Protein 9HVJ (pdb70)

Secondary structure (DSSP, 8-state):
-------SPPTT--HHHHHHHHHHHHHHHHHHHHHHHHHHHHHHHHHHHHHHHH---GGGGTT-HHHHHHHHHHHHHHHHHHHHTSTT--EEEEEE-TTTS-TT-SEEEE-SSTTSPPEEEPPP-GGGS-TT-HHHHHHHHHHHHHTS-EEEEEEEETTTTEEEEEEEEEEEETTEEEEEEEEEEETHHHHHHHHT--BTTTBEEEEE-TTSBEEE-SSS-TT-BGGGT-GGGHHHHHHHT-GGGTTS-EEEEETTEEEEEEEEE-TTSPEEEEEEEHHHH--

Solvent-accessible surface area: 14292 Å² total; per-residue (Å²): 234,164,174,146,106,109,58,187,110,98,250,73,112,55,68,112,91,18,53,119,92,0,73,130,70,0,51,54,26,0,88,103,4,19,67,49,2,70,46,0,11,106,15,0,72,120,1,57,64,66,0,51,82,84,13,142,97,14,61,26,3,90,125,39,126,108,59,8,41,63,11,9,129,90,0,56,84,43,0,49,115,16,0,45,83,2,119,8,4,15,0,0,7,0,4,4,20,42,141,35,17,92,45,50,17,14,11,22,0,28,19,123,75,70,142,32,118,9,119,64,57,108,14,19,35,11,87,125,57,86,71,90,38,44,72,45,0,1,13,9,36,62,0,31,136,69,41,126,97,10,44,9,76,23,12,83,3,52,49,52,58,33,73,0,0,0,12,0,13,7,3,63,43,145,67,95,32,3,1,0,1,0,1,2,0,40,5,50,71,5,17,88,39,8,90,89,19,70,9,57,102,59,4,39,3,10,0,0,22,97,80,0,87,1,6,40,13,123,92,32,138,83,35,37,45,2,34,122,46,40,104,26,8,83,49,3,22,87,9,3,48,68,124,162,32,27,46,59,42,21,84,18,69,18,136,76,120,61,13,2,0,7,1,50,42,7,81,20,37,5,20,0,0,1,0,0,10,67,92,37,2,92,184

Radius of gyration: 21.9 Å; Cα contacts (8 Å, |Δi|>4): 511; chains: 1; bounding box: 34×70×48 Å

Sequence (283 aa):
HHHHSSSSGLLVPRGSSYEDSQQEMQLKCVSSQSDELDTMMQNVSSQSVEMVYSSSIAVAKLEHAASFRTSKDYVDTYTKQMLPILMMQSAQQNTKGALTAYIRYNPEFTEPTSGLFLTRDNSDSEFESVTPTDFSMYDPSDVEHVGWYYIPVQNNGKETWMMEPYLNSNIGVYMISYVIPIEVDGESIGIIGMDIDFSEFTDTIDSSLLSIFDSGYGFLVVNESSGKVMYHKDLEIGSNLADADSGLQSSVVDALGNEQTEETAVSYTYQGKDKVMMYYKTLENGMKFVLTAPKTELQE

Foldseek 3Di:
DPDDDDDDDDFPDALVVLLVVQLVLQVVLLVVLQVLVVLFVVLLVVLLVVLLVLCPDLVVLQPPPPVLQVSQVVSVVVQQVSQLPRAQWAKKWKAWDVVRHFQQGTWIWGDDHNVDGIDTDGRQGPVVDDLVPCLDCVLWNVQVVVVAWAWAQWDHNPVVGATWIKTKGFDADPRHTTIIIITIGGCVVNVVSQVPDDDQNRKGKAKAALQQQGSGDPPDDHRDGPCVQDVQCVQVSVLSNDVVQASHWGWTDDPHFIKIWHWDQHPNRIIMIIMDGSVRSHD

Organism: NCBI:txid536231

Structure (mmCIF, N/CA/C/O backbone):
data_9HVJ
#
_entry.id   9HVJ
#
_cell.length_a   35.000
_cell.length_b   93.080
_cell.length_c   44.380
_cell.angle_alpha   90.000
_cell.angle_beta   92.190
_cell.angle_gamma   90.000
#
_symmetry.space_group_name_H-M   'P 1 21 1'
#
loop_
_entity.id
_entity.type
_entity.pdbx_description
1 polymer 'Cache domain protein'
2 non-polymer URACIL
3 non-polymer 'ACETATE ION'
4 non-polymer 1,2-ETHANEDIOL
5 water water
#
loop_
_atom_site.group_PDB
_atom_site.id
_atom_site.type_symbol
_atom_site.label_atom_id
_atom_site.label_alt_id
_atom_site.label_comp_id
_atom_site.label_asym_id
_atom_site.label_entity_id
_atom_site.label_seq_id
_atom_site.pdbx_PDB_ins_code
_atom_site.Cartn_x
_atom_site.Cartn_y
_atom_site.Cartn_z
_atom_site.occupancy
_atom_site.B_iso_or_equiv
_atom_site.auth_seq_id
_atom_site.auth_comp_id
_atom_site.auth_asym_id
_atom_site.auth_atom_id
_atom_site.pdbx_PDB_model_num
ATOM 1 N N . HIS A 1 7 ? 9.11168 -39.88308 -5.28302 1.000 32.06452 18 HIS A N 1
ATOM 2 C CA . HIS A 1 7 ? 9.93683 -38.79589 -4.76072 1.000 31.86977 18 HIS A CA 1
ATOM 3 C C . HIS A 1 7 ? 9.48124 -37.42991 -5.28357 1.000 29.50464 18 HIS A C 1
ATOM 4 O O . HIS A 1 7 ? 10.29823 -36.63134 -5.75907 1.000 31.71529 18 HIS A O 1
ATOM 11 N N . HIS A 1 8 ? 8.17685 -37.17138 -5.20536 1.000 24.18039 19 HIS A N 1
ATOM 12 C CA . HIS A 1 8 ? 7.59928 -35.86969 -5.53365 1.000 21.23535 19 HIS A CA 1
ATOM 13 C C . HIS A 1 8 ? 7.12705 -35.28215 -4.20978 1.000 15.69769 19 HIS A C 1
ATOM 14 O O . HIS A 1 8 ? 5.96501 -35.40871 -3.82170 1.000 23.39429 19 HIS A O 1
ATOM 21 N N . HIS A 1 9 ? 8.05105 -34.65096 -3.50672 1.000 13.46292 20 HIS A N 1
ATOM 22 C CA . HIS A 1 9 ? 7.74998 -34.14164 -2.18414 1.000 12.89453 20 HIS A CA 1
ATOM 23 C C . HIS A 1 9 ? 6.86502 -32.90953 -2.29592 1.000 13.48572 20 HIS A C 1
ATOM 24 O O . HIS A 1 9 ? 6.99890 -32.10401 -3.22591 1.000 14.40436 20 HIS A O 1
ATOM 31 N N . HIS A 1 10 ? 5.93393 -32.78012 -1.36238 1.000 12.25121 21 HIS A N 1
ATOM 32 C CA . HIS A 1 10 ? 5.07024 -31.61428 -1.28051 1.000 13.34404 21 HIS A CA 1
ATOM 33 C C . HIS A 1 10 ? 5.21615 -30.97000 0.08967 1.000 13.60996 21 HIS A C 1
ATOM 34 O O . HIS A 1 10 ? 5.46087 -31.65410 1.09199 1.000 17.40143 21 HIS A O 1
ATOM 41 N N . SER A 1 11 ? 5.05173 -29.64884 0.12433 1.000 13.84522 22 SER A N 1
ATOM 42 C CA . SER A 1 11 ? 5.11866 -28.92079 1.38509 1.000 13.30778 22 SER A CA 1
ATOM 43 C C . SER A 1 11 ? 3.93510 -29.28093 2.28086 1.000 17.26790 22 SER A C 1
ATOM 44 O O . SER A 1 11 ? 2.90555 -29.78678 1.82403 1.000 13.72682 22 SER A O 1
ATOM 47 N N . SER A 1 12 ? 4.09219 -29.00021 3.57307 1.000 16.54785 23 SER A N 1
ATOM 48 C CA A SER A 1 12 ? 3.06704 -29.36170 4.54234 0.306 16.36127 23 SER A CA 1
ATOM 49 C CA B SER A 1 12 ? 3.07104 -29.35334 4.55123 0.428 16.34540 23 SER A CA 1
ATOM 50 C CA C SER A 1 12 ? 3.06985 -29.35666 4.54729 0.266 16.36796 23 SER A CA 1
ATOM 51 C C . SER A 1 12 ? 1.81887 -28.50546 4.36084 1.000 15.31975 23 SER A C 1
ATOM 52 O O . SER A 1 12 ? 1.89369 -27.30660 4.06837 1.000 18.35488 23 SER A O 1
ATOM 59 N N . GLY A 1 13 ? 0.65758 -29.13472 4.53147 1.000 15.06633 24 GLY A N 1
ATOM 60 C CA . GLY A 1 13 ? -0.60082 -28.42298 4.45011 1.000 15.55215 24 GLY A CA 1
ATOM 61 C C . GLY A 1 13 ? -1.19943 -28.27921 5.83588 1.000 18.38117 24 GLY A C 1
ATOM 62 O O . GLY A 1 13 ? -0.46519 -28.25843 6.82663 1.000 21.84707 24 GLY A O 1
ATOM 63 N N . LEU A 1 14 ? -2.52879 -28.20862 5.91506 1.000 16.79170 25 LEU A N 1
ATOM 64 C CA A LEU A 1 14 ? -3.19674 -28.06606 7.20243 0.558 17.13974 25 LEU A CA 1
ATOM 65 C CA B LEU A 1 14 ? -3.21134 -28.07600 7.19710 0.442 17.15487 25 LEU A CA 1
ATOM 66 C C . LEU A 1 14 ? -2.78792 -29.19617 8.13815 1.000 15.54752 25 LEU A C 1
ATOM 67 O O . LEU A 1 14 ? -2.83381 -30.37767 7.78001 1.000 16.79493 25 LEU A O 1
ATOM 76 N N . VAL A 1 15 ? -2.37353 -28.82292 9.34239 1.000 22.57224 26 VAL A N 1
ATOM 77 C CA . VAL A 1 15 ? -1.75056 -29.74949 10.28104 1.000 21.18430 26 VAL A CA 1
ATOM 78 C C . VAL A 1 15 ? -2.83743 -30.32223 11.18616 1.000 22.88006 26 VAL A C 1
ATOM 79 O O . VAL A 1 15 ? -3.54677 -29.54522 11.84646 1.000 23.55547 26 VAL A O 1
ATOM 83 N N . PRO A 1 16 ? -3.00681 -31.64134 11.23916 1.000 23.08431 27 PRO A N 1
ATOM 84 C CA . PRO A 1 16 ? -3.99007 -32.22295 12.16490 1.000 26.87070 27 PRO A CA 1
ATOM 85 C C . PRO A 1 16 ? -3.62215 -31.92686 13.61242 1.000 32.90085 27 PRO A C 1
ATOM 86 O O . PRO A 1 16 ? -2.44456 -31.89906 13.97782 1.000 34.64227 27 PRO A O 1
ATOM 90 N N . ARG A 1 17 ? -4.64449 -31.70762 14.44081 1.000 33.31199 28 ARG A N 1
ATOM 91 C CA . ARG A 1 17 ? -4.41034 -31.50266 15.86730 1.000 41.18595 28 ARG A CA 1
ATOM 92 C C . ARG A 1 17 ? -3.77885 -32.74748 16.47837 1.000 41.71108 28 ARG A C 1
ATOM 93 O O . ARG A 1 17 ? -4.25181 -33.86818 16.26387 1.000 35.27376 28 ARG A O 1
ATOM 101 N N . GLY A 1 18 ? -2.69974 -32.54640 17.23304 1.000 40.13398 29 GLY A N 1
ATOM 102 C CA . GLY A 1 18 ? -2.01313 -33.64514 17.87876 1.000 44.46234 29 GLY A CA 1
ATOM 103 C C . GLY A 1 18 ? -0.85465 -34.22942 17.10525 1.000 47.11322 29 GLY A C 1
ATOM 104 O O . GLY A 1 18 ? -0.52609 -35.40510 17.29945 1.000 47.13323 29 GLY A O 1
ATOM 105 N N . SER A 1 19 ? -0.21945 -33.45049 16.23538 1.000 52.61915 30 SER A N 1
ATOM 106 C CA . SER A 1 19 ? 0.89561 -33.94911 15.43444 1.000 49.02652 30 SER A CA 1
ATOM 107 C C . SER A 1 19 ? 2.20789 -33.86493 16.20841 1.000 51.47108 30 SER A C 1
ATOM 108 O O . SER A 1 19 ? 3.12730 -34.65266 15.98392 1.000 54.52495 30 SER A O 1
ATOM 111 N N . SER A 1 24 ? 12.28005 -36.90307 19.08864 1.000 23.66473 35 SER A N 1
ATOM 112 C CA . SER A 1 24 ? 13.15476 -36.61937 20.21948 1.000 20.10639 35 SER A CA 1
ATOM 113 C C . SER A 1 24 ? 13.19710 -35.13556 20.57380 1.000 20.85164 35 SER A C 1
ATOM 114 O O . SER A 1 24 ? 12.81723 -34.28404 19.76469 1.000 16.56721 35 SER A O 1
ATOM 117 N N . TYR A 1 25 ? 13.68273 -34.84292 21.78621 1.000 15.23043 36 TYR A N 1
ATOM 118 C CA . TYR A 1 25 ? 13.83574 -33.45547 22.21549 1.000 12.49922 36 TYR A CA 1
ATOM 119 C C . TYR A 1 25 ? 14.80612 -32.71701 21.30209 1.000 11.05638 36 TYR A C 1
ATOM 120 O O . TYR A 1 25 ? 14.54659 -31.57121 20.91060 1.000 11.13393 36 TYR A O 1
ATOM 129 N N . GLU A 1 26 ? 15.91950 -33.36836 20.93671 1.000 14.98388 37 GLU A N 1
ATOM 130 C CA . GLU A 1 26 ? 16.88923 -32.76188 20.02525 1.000 16.08887 37 GLU A CA 1
ATOM 131 C C . GLU A 1 26 ? 16.27202 -32.46859 18.65987 1.000 14.42449 37 GLU A C 1
ATOM 132 O O . GLU A 1 26 ? 16.50757 -31.39337 18.09184 1.000 12.86718 37 GLU A O 1
ATOM 138 N N . ASP A 1 27 ? 15.49019 -33.40779 18.10837 1.000 14.06760 38 ASP A N 1
ATOM 139 C CA . ASP A 1 27 ? 14.80175 -33.13726 16.84248 1.000 12.71809 38 ASP A CA 1
ATOM 140 C C . ASP A 1 27 ? 13.85930 -31.94318 16.95682 1.000 9.52528 38 ASP A C 1
ATOM 141 O O . ASP A 1 27 ? 13.75786 -31.13025 16.03187 1.000 10.89201 38 ASP A O 1
ATOM 146 N N . SER A 1 28 ? 13.17110 -31.80857 18.08990 1.000 10.03905 39 SER A N 1
ATOM 147 C CA . SER A 1 28 ? 12.27094 -30.66838 18.26123 1.000 9.96072 39 SER A CA 1
ATOM 148 C C . SER A 1 28 ? 13.03166 -29.34757 18.36349 1.000 8.56754 39 SER A C 1
ATOM 149 O O . SER A 1 28 ? 12.59138 -28.32904 17.80718 1.000 8.83674 39 SER A O 1
ATOM 152 N N . GLN A 1 29 ? 14.17122 -29.32869 19.06663 1.000 9.81755 40 GLN A N 1
ATOM 153 C CA . GLN A 1 29 ? 15.00244 -28.12996 19.07335 1.000 9.51383 40 GLN A CA 1
ATOM 154 C C . GLN A 1 29 ? 15.40071 -27.74617 17.65710 1.000 8.43067 40 GLN A C 1
ATOM 155 O O . GLN A 1 29 ? 15.35567 -26.56504 17.28674 1.000 8.00606 40 GLN A O 1
ATOM 161 N N . GLN A 1 30 ? 15.79791 -28.73320 16.85096 1.000 8.08938 41 GLN A N 1
ATOM 162 C CA . GLN A 1 30 ? 16.25814 -28.44592 15.49433 1.000 7.01283 41 GLN A CA 1
ATOM 163 C C . GLN A 1 30 ? 15.12637 -27.88915 14.64759 1.000 5.89688 41 GLN A C 1
ATOM 164 O O . GLN A 1 30 ? 15.32761 -26.94374 13.87137 1.000 7.07261 41 GLN A O 1
ATOM 170 N N . GLU A 1 31 ? 13.92436 -28.43462 14.80564 1.000 8.12844 42 GLU A N 1
ATOM 171 C CA . GLU A 1 31 ? 12.77168 -27.94313 14.06204 1.000 8.84195 42 GLU A CA 1
ATOM 172 C C . GLU A 1 31 ? 12.43050 -26.51532 14.47589 1.000 6.90658 42 GLU A C 1
ATOM 173 O O . GLU A 1 31 ? 12.13981 -25.66514 13.62781 1.000 7.67359 42 GLU A O 1
ATOM 179 N N . MET A 1 32 ? 12.50193 -26.22603 15.77373 1.000 7.27326 43 MET A N 1
ATOM 180 C CA . MET A 1 32 ? 12.23404 -24.88089 16.26330 1.000 6.73271 43 MET A CA 1
ATOM 181 C C . MET A 1 32 ? 13.28203 -23.87942 15.77236 1.000 5.67892 43 MET A C 1
ATOM 182 O O . MET A 1 32 ? 12.93688 -22.75231 15.37917 1.000 6.74120 43 MET A O 1
ATOM 187 N N . GLN A 1 33 ? 14.55798 -24.26996 15.75468 1.000 6.92658 44 GLN A N 1
ATOM 188 C CA . GLN A 1 33 ? 15.59762 -23.37299 15.25596 1.000 6.66346 44 GLN A CA 1
ATOM 189 C C . GLN A 1 33 ? 15.35033 -23.00240 13.79436 1.000 8.61159 44 GLN A C 1
ATOM 190 O O . GLN A 1 33 ? 15.39286 -21.81780 13.41962 1.000 8.35953 44 GLN A O 1
ATOM 196 N N . LEU A 1 34 ? 15.05929 -24.00092 12.95433 1.000 6.78751 45 LEU A N 1
ATOM 197 C CA . LEU A 1 34 ? 14.81066 -23.71572 11.54280 1.000 7.01812 45 LEU A CA 1
ATOM 198 C C . LEU A 1 34 ? 13.55153 -22.87810 11.35198 1.000 6.40770 45 LEU A C 1
ATOM 199 O O . LEU A 1 34 ? 13.51856 -21.98128 10.49136 1.000 6.57102 45 LEU A O 1
ATOM 204 N N . LYS A 1 35 ? 12.50944 -23.14025 12.14722 1.000 7.48146 46 LYS A N 1
ATOM 205 C CA . LYS A 1 35 ? 11.27169 -22.36824 12.02795 1.000 6.06664 46 LYS A CA 1
ATOM 206 C C . LYS A 1 35 ? 11.49445 -20.90918 12.41079 1.000 6.75485 46 LYS A C 1
ATOM 207 O O . LYS A 1 35 ? 10.94491 -19.99492 11.77422 1.000 8.05871 46 LYS A O 1
ATOM 213 N N . CYS A 1 36 ? 12.30796 -20.67021 13.44006 1.000 6.57171 47 CYS A N 1
ATOM 214 C CA . CYS A 1 36 ? 12.66709 -19.30334 13.78639 1.000 7.12542 47 CYS A CA 1
ATOM 215 C C . CYS A 1 36 ? 13.32572 -18.60717 12.60096 1.000 8.35072 47 CYS A C 1
ATOM 216 O O . CYS A 1 36 ? 12.97356 -17.47331 12.24916 1.000 8.70796 47 CYS A O 1
ATOM 219 N N . VAL A 1 37 ? 14.29671 -19.27915 11.97196 1.000 6.96406 48 VAL A N 1
ATOM 220 C CA . VAL A 1 37 ? 15.02675 -18.66929 10.86050 1.000 7.71910 48 VAL A CA 1
ATOM 221 C C . VAL A 1 37 ? 14.10837 -18.42067 9.66566 1.000 9.34783 48 VAL A C 1
ATOM 222 O O . VAL A 1 37 ? 14.15947 -17.35011 9.03988 1.000 7.71117 48 VAL A O 1
ATOM 226 N N . SER A 1 38 ? 13.24978 -19.38919 9.32243 1.000 7.17586 49 SER A N 1
ATOM 227 C CA A SER A 1 38 ? 12.39253 -19.19455 8.15508 0.750 7.90007 49 SER A CA 1
ATOM 228 C CA B SER A 1 38 ? 12.37906 -19.21137 8.16168 0.250 7.92991 49 SER A CA 1
ATOM 229 C C . SER A 1 38 ? 11.32314 -18.13488 8.40047 1.000 9.83292 49 SER A C 1
ATOM 230 O O . SER A 1 38 ? 11.02634 -17.33456 7.50266 1.000 8.63407 49 SER A O 1
ATOM 235 N N . GLN A 1 39 ? 10.73121 -18.10323 9.60075 1.000 8.01484 50 GLN A N 1
ATOM 236 C CA . GLN A 1 39 ? 9.72928 -17.07912 9.87663 1.000 8.92210 50 GLN A CA 1
ATOM 237 C C . GLN A 1 39 ? 10.35415 -15.69462 9.91142 1.000 9.55657 50 GLN A C 1
ATOM 238 O O . GLN A 1 39 ? 9.71990 -14.71492 9.49583 1.000 11.27235 50 GLN A O 1
ATOM 244 N N . SER A 1 40 ? 11.61078 -15.60485 10.35040 1.000 7.55468 51 SER A N 1
ATOM 245 C CA . SER A 1 40 ? 12.31628 -14.33215 10.31076 1.000 6.85285 51 SER A CA 1
ATOM 246 C C . SER A 1 40 ? 12.55913 -13.89916 8.87422 1.000 8.33643 51 SER A C 1
ATOM 247 O O . SER A 1 40 ? 12.46862 -12.70374 8.55777 1.000 11.53805 51 SER A O 1
ATOM 250 N N . ASP A 1 41 ? 12.87123 -14.86041 8.00038 1.000 7.82621 52 ASP A N 1
ATOM 251 C CA . ASP A 1 41 ? 13.05218 -14.55653 6.58419 1.000 10.02370 52 ASP A CA 1
ATOM 252 C C . ASP A 1 41 ? 11.76390 -14.00338 5.98610 1.000 9.95694 52 ASP A C 1
ATOM 253 O O . ASP A 1 41 ? 11.79658 -13.02454 5.22488 1.000 13.72966 52 ASP A O 1
ATOM 258 N N . GLU A 1 42 ? 10.62128 -14.59513 6.33636 1.000 10.54532 53 GLU A N 1
ATOM 259 C CA . GLU A 1 42 ? 9.33240 -14.10703 5.85044 1.000 13.85847 53 GLU A CA 1
ATOM 260 C C . GLU A 1 42 ? 9.05120 -12.69012 6.33994 1.000 15.96651 53 GLU A C 1
ATOM 261 O O . GLU A 1 42 ? 8.62780 -11.82539 5.56152 1.000 16.65614 53 GLU A O 1
ATOM 267 N N . LEU A 1 43 ? 9.25459 -12.44488 7.63931 1.000 12.54133 54 LEU A N 1
ATOM 268 C CA . LEU A 1 43 ? 9.01975 -11.11521 8.19428 1.000 13.58061 54 LEU A CA 1
ATOM 269 C C . LEU A 1 43 ? 9.95071 -10.08879 7.56811 1.000 13.77638 54 LEU A C 1
ATOM 270 O O . LEU A 1 43 ? 9.54941 -8.94166 7.33518 1.000 19.21567 54 LEU A O 1
ATOM 275 N N . ASP A 1 44 ? 11.20359 -10.47368 7.30940 1.000 11.49352 55 ASP A N 1
ATOM 276 C CA . ASP A 1 44 ? 12.17842 -9.57403 6.70631 1.000 13.06045 55 ASP A CA 1
ATOM 277 C C . ASP A 1 44 ? 11.79266 -9.14269 5.29182 1.000 18.02214 55 ASP A C 1
ATOM 278 O O . ASP A 1 44 ? 12.29966 -8.11102 4.83191 1.000 14.69485 55 ASP A O 1
ATOM 283 N N . THR A 1 45 ? 10.90932 -9.89191 4.60643 1.000 17.16899 56 THR A N 1
ATOM 284 C CA . THR A 1 45 ? 10.64512 -9.68154 3.17835 1.000 20.34837 56 THR A CA 1
ATOM 285 C C . THR A 1 45 ? 10.32827 -8.22940 2.86579 1.000 15.99030 56 THR A C 1
ATOM 286 O O . THR A 1 45 ? 11.03332 -7.58191 2.08172 1.000 11.21690 56 THR A O 1
ATOM 290 N N . MET A 1 46 ? 9.24298 -7.70717 3.44913 1.000 13.33820 57 MET A N 1
ATOM 291 C CA . MET A 1 46 ? 8.84681 -6.33842 3.12648 1.000 14.97460 57 MET A CA 1
ATOM 292 C C . MET A 1 46 ? 9.82316 -5.31893 3.68730 1.000 8.61006 57 MET A C 1
ATOM 293 O O . MET A 1 46 ? 9.98602 -4.23387 3.09797 1.000 13.97170 57 MET A O 1
ATOM 298 N N . MET A 1 47 ? 10.51536 -5.65175 4.79274 1.000 11.39432 58 MET A N 1
ATOM 299 C CA . MET A 1 47 ? 11.51306 -4.71936 5.30885 1.000 9.87689 58 MET A CA 1
ATOM 300 C C . MET A 1 47 ? 12.66123 -4.55225 4.32028 1.000 7.78973 58 MET A C 1
ATOM 301 O O . MET A 1 47 ? 13.10668 -3.42571 4.06467 1.000 8.52036 58 MET A O 1
ATOM 306 N N . GLN A 1 48 ? 13.15482 -5.66220 3.75892 1.000 9.18861 59 GLN A N 1
ATOM 307 C CA . GLN A 1 48 ? 14.19571 -5.58212 2.73896 1.000 14.19270 59 GLN A CA 1
ATOM 308 C C . GLN A 1 48 ? 13.69996 -4.88433 1.47467 1.000 9.75873 59 GLN A C 1
ATOM 309 O O . GLN A 1 48 ? 14.44796 -4.12222 0.85712 1.000 11.15801 59 GLN A O 1
ATOM 315 N N . ASN A 1 49 ? 12.44874 -5.12322 1.07776 1.000 8.08499 60 ASN A N 1
ATOM 316 C CA . ASN A 1 49 ? 11.91601 -4.45463 -0.11094 1.000 9.74388 60 ASN A CA 1
ATOM 317 C C . ASN A 1 49 ? 12.00120 -2.94457 0.05647 1.000 10.06339 60 ASN A C 1
ATOM 318 O O . ASN A 1 49 ? 12.45464 -2.22106 -0.83964 1.000 11.78964 60 ASN A O 1
ATOM 323 N N . VAL A 1 50 ? 11.57832 -2.45069 1.21763 1.000 7.01897 61 VAL A N 1
ATOM 324 C CA . VAL A 1 50 ? 11.54471 -1.00593 1.44997 1.000 8.47389 61 VAL A CA 1
ATOM 325 C C . VAL A 1 50 ? 12.95046 -0.44221 1.61255 1.000 11.58220 61 VAL A C 1
ATOM 326 O O . VAL A 1 50 ? 13.28338 0.60840 1.04471 1.000 10.74257 61 VAL A O 1
ATOM 330 N N . SER A 1 51 ? 13.79596 -1.10876 2.40336 1.000 9.54068 62 SER A N 1
ATOM 331 C CA A SER A 1 51 ? 15.13070 -0.56223 2.61344 0.551 9.70144 62 SER A CA 1
ATOM 332 C CA B SER A 1 51 ? 15.16455 -0.63340 2.62541 0.449 9.73802 62 SER A CA 1
ATOM 333 C C . SER A 1 51 ? 15.92509 -0.49519 1.30902 1.000 11.89745 62 SER A C 1
ATOM 334 O O . SER A 1 51 ? 16.59785 0.51001 1.05625 1.000 11.28507 62 SER A O 1
ATOM 339 N N . GLN A 1 52 ? 15.82360 -1.51630 0.45005 1.000 10.48330 63 GLN A N 1
ATOM 340 C CA . GLN A 1 52 ? 16.51550 -1.48033 -0.83727 1.000 10.94651 63 GLN A CA 1
ATOM 341 C C . GLN A 1 52 ? 16.01713 -0.33552 -1.71080 1.000 8.29827 63 GLN A C 1
ATOM 342 O O . GLN A 1 52 ? 16.81607 0.34515 -2.36386 1.000 9.24398 63 GLN A O 1
ATOM 348 N N . SER A 1 53 ? 14.70143 -0.09362 -1.72927 1.000 7.54232 64 SER A N 1
ATOM 349 C CA . SER A 1 53 ? 14.16731 0.99969 -2.53944 1.000 8.75787 64 SER A CA 1
ATOM 350 C C . SER A 1 53 ? 14.58543 2.36290 -1.99628 1.000 7.49852 64 SER A C 1
ATOM 351 O O . SER A 1 53 ? 14.95928 3.25324 -2.77003 1.000 7.37191 64 SER A O 1
ATOM 354 N N . VAL A 1 54 ? 14.50009 2.56045 -0.68130 1.000 7.81016 65 VAL A N 1
ATOM 355 C CA . VAL A 1 54 ? 14.91354 3.83713 -0.09612 1.000 6.81907 65 VAL A CA 1
ATOM 356 C C . VAL A 1 54 ? 16.39053 4.10053 -0.36148 1.000 8.26349 65 VAL A C 1
ATOM 357 O O . VAL A 1 54 ? 16.77836 5.22891 -0.69775 1.000 9.12055 65 VAL A O 1
ATOM 361 N N . GLU A 1 55 ? 17.23363 3.06632 -0.23385 1.000 8.46832 66 GLU A N 1
ATOM 362 C CA . GLU A 1 55 ? 18.66405 3.23073 -0.48699 1.000 9.44306 66 GLU A CA 1
ATOM 363 C C . GLU A 1 55 ? 18.91750 3.62377 -1.93341 1.000 10.53245 66 GLU A C 1
ATOM 364 O O . GLU A 1 55 ? 19.79514 4.45083 -2.21725 1.000 9.83241 66 GLU A O 1
ATOM 370 N N . MET A 1 56 ? 18.15367 3.04381 -2.86203 1.000 7.64051 67 MET A N 1
ATOM 371 C CA . MET A 1 56 ? 18.36183 3.34818 -4.27308 1.000 9.78362 67 MET A CA 1
ATOM 372 C C . MET A 1 56 ? 17.96965 4.79054 -4.57625 1.000 8.43983 67 MET A C 1
ATOM 373 O O . MET A 1 56 ? 18.71448 5.52008 -5.25148 1.000 11.73151 67 MET A O 1
ATOM 378 N N . VAL A 1 57 ? 16.82902 5.24706 -4.04874 1.000 7.29275 68 VAL A N 1
ATOM 379 C CA . VAL A 1 57 ? 16.42944 6.62743 -4.30133 1.000 10.32152 68 VAL A CA 1
ATOM 380 C C . VAL A 1 57 ? 17.37137 7.59384 -3.59525 1.000 7.54928 68 VAL A C 1
ATOM 381 O O . VAL A 1 57 ? 17.70508 8.65698 -4.13868 1.000 9.46184 68 VAL A O 1
ATOM 385 N N . TYR A 1 58 ? 17.80410 7.25202 -2.37498 1.000 7.55543 69 TYR A N 1
ATOM 386 C CA . TYR A 1 58 ? 18.77251 8.08044 -1.65505 1.000 7.39166 69 TYR A CA 1
ATOM 387 C C . TYR A 1 58 ? 20.01808 8.31822 -2.49996 1.000 9.71073 69 TYR A C 1
ATOM 388 O O . TYR A 1 58 ? 20.51733 9.44451 -2.58764 1.000 8.53865 69 TYR A O 1
ATOM 397 N N . SER A 1 59 ? 20.55190 7.25740 -3.11621 1.000 9.48700 70 SER A N 1
ATOM 398 C CA A SER A 1 59 ? 21.77673 7.40886 -3.89244 0.369 9.04664 70 SER A CA 1
ATOM 399 C CA B SER A 1 59 ? 21.77758 7.40613 -3.89459 0.335 9.04950 70 SER A CA 1
ATOM 400 C CA C SER A 1 59 ? 21.77732 7.40476 -3.89504 0.296 9.05932 70 SER A CA 1
ATOM 401 C C . SER A 1 59 ? 21.58549 8.38538 -5.04625 1.000 10.86658 70 SER A C 1
ATOM 402 O O . SER A 1 59 ? 22.46808 9.20427 -5.32724 1.000 10.74705 70 SER A O 1
ATOM 409 N N . ILE A 1 60 ? 20.43125 8.32566 -5.71630 1.000 8.43309 71 ILE A N 1
ATOM 410 C CA . ILE A 1 60 ? 20.14584 9.27492 -6.79580 1.000 7.80721 71 ILE A CA 1
ATOM 411 C C . ILE A 1 60 ? 19.96584 10.68455 -6.23569 1.000 8.80670 71 ILE A C 1
ATOM 412 O O . ILE A 1 60 ? 20.46509 11.67145 -6.80046 1.000 9.53088 71 ILE A O 1
ATOM 417 N N . ALA A 1 61 ? 19.24486 10.79901 -5.12081 1.000 7.50755 72 ALA A N 1
ATOM 418 C CA . ALA A 1 61 ? 18.96917 12.09265 -4.50276 1.000 6.73113 72 ALA A CA 1
ATOM 419 C C . ALA A 1 61 ? 20.25520 12.84209 -4.15563 1.000 8.74226 72 ALA A C 1
ATOM 420 O O . ALA A 1 61 ? 20.38675 14.04743 -4.43587 1.000 8.90404 72 ALA A O 1
ATOM 422 N N . VAL A 1 62 ? 21.21125 12.16246 -3.52238 1.000 8.42663 73 VAL A N 1
ATOM 423 C CA . VAL A 1 62 ? 22.41788 12.88117 -3.11340 1.000 9.20164 73 VAL A CA 1
ATOM 424 C C . VAL A 1 62 ? 23.33542 13.16590 -4.30211 1.000 11.68419 73 VAL A C 1
ATOM 425 O O . VAL A 1 62 ? 24.06185 14.17197 -4.29796 1.000 14.18832 73 VAL A O 1
ATOM 429 N N . ALA A 1 63 ? 23.31005 12.32384 -5.33537 1.000 10.51818 74 ALA A N 1
ATOM 430 C CA . ALA A 1 63 ? 24.09433 12.62212 -6.53094 1.000 10.97273 74 ALA A CA 1
ATOM 431 C C . ALA A 1 63 ? 23.55707 13.85865 -7.23810 1.000 14.81214 74 ALA A C 1
ATOM 432 O O . ALA A 1 63 ? 24.33638 14.66967 -7.75534 1.000 13.97111 74 ALA A O 1
ATOM 434 N N . LYS A 1 64 ? 22.23249 14.02380 -7.26094 1.000 8.92706 75 LYS A N 1
ATOM 435 C CA . LYS A 1 64 ? 21.61289 15.18857 -7.89300 1.000 9.30336 75 LYS A CA 1
ATOM 436 C C . LYS A 1 64 ? 21.74635 16.46921 -7.07178 1.000 9.48170 75 LYS A C 1
ATOM 437 O O . LYS A 1 64 ? 21.67219 17.56603 -7.63917 1.000 11.82630 75 LYS A O 1
ATOM 443 N N . LEU A 1 65 ? 21.93050 16.36036 -5.75602 1.000 9.05365 76 LEU A N 1
ATOM 444 C CA . LEU A 1 65 ? 21.99900 17.51190 -4.85671 1.000 11.44877 76 LEU A CA 1
ATOM 445 C C . LEU A 1 65 ? 23.41914 18.06687 -4.90290 1.000 14.48948 76 LEU A C 1
ATOM 446 O O . LEU A 1 65 ? 24.22873 17.89729 -3.98688 1.000 17.14352 76 LEU A O 1
ATOM 451 N N . GLU A 1 66 ? 23.71778 18.77160 -5.99642 1.000 12.18702 77 GLU A N 1
ATOM 452 C CA . GLU A 1 66 ? 25.09381 19.14516 -6.29687 1.000 15.10561 77 GLU A CA 1
ATOM 453 C C . GLU A 1 66 ? 25.55529 20.38574 -5.54456 1.000 16.06998 77 GLU A C 1
ATOM 454 O O . GLU A 1 66 ? 26.76467 20.55712 -5.34130 1.000 21.33578 77 GLU A O 1
ATOM 460 N N . HIS A 1 67 ? 24.63096 21.25130 -5.11824 1.000 11.82939 78 HIS A N 1
ATOM 461 C CA . HIS A 1 67 ? 24.99825 22.50681 -4.45217 1.000 11.96977 78 HIS A CA 1
ATOM 462 C C . HIS A 1 67 ? 24.01718 22.74952 -3.30634 1.000 13.63584 78 HIS A C 1
ATOM 463 O O . HIS A 1 67 ? 23.06572 23.52829 -3.41336 1.000 12.59366 78 HIS A O 1
ATOM 470 N N . ALA A 1 68 ? 24.27435 22.07200 -2.18374 1.000 15.74553 79 ALA A N 1
ATOM 471 C CA . ALA A 1 68 ? 23.34436 22.08616 -1.06126 1.000 16.90244 79 ALA A CA 1
ATOM 472 C C . ALA A 1 68 ? 23.18402 23.47346 -0.45411 1.000 11.38497 79 ALA A C 1
ATOM 473 O O . ALA A 1 68 ? 22.13414 23.77406 0.12376 1.000 15.32169 79 ALA A O 1
ATOM 475 N N . ALA A 1 69 ? 24.19372 24.33647 -0.58960 1.000 14.05507 80 ALA A N 1
ATOM 476 C CA . ALA A 1 69 ? 24.09630 25.68320 -0.04053 1.000 18.16317 80 ALA A CA 1
ATOM 477 C C . ALA A 1 69 ? 22.90621 26.43418 -0.61773 1.000 17.46485 80 ALA A C 1
ATOM 478 O O . ALA A 1 69 ? 22.32982 27.29994 0.04954 1.000 18.02941 80 ALA A O 1
ATOM 480 N N . SER A 1 70 ? 22.51936 26.11275 -1.85441 1.000 14.23647 81 SER A N 1
ATOM 481 C CA . SER A 1 70 ? 21.40564 26.80638 -2.48235 1.000 11.69371 81 SER A CA 1
ATOM 482 C C . SER A 1 70 ? 20.05715 26.43585 -1.88347 1.000 12.20659 81 SER A C 1
ATOM 483 O O . SER A 1 70 ? 19.08209 27.14465 -2.12900 1.000 14.03848 81 SER A O 1
ATOM 486 N N . PHE A 1 71 ? 19.96541 25.34363 -1.11473 1.000 12.18854 82 PHE A N 1
ATOM 487 C CA . PHE A 1 71 ? 18.70230 25.02934 -0.45010 1.000 12.54267 82 PHE A CA 1
ATOM 488 C C . PHE A 1 71 ? 18.31757 26.09489 0.56699 1.000 15.36814 82 PHE A C 1
ATOM 489 O O . PHE A 1 71 ? 17.13277 26.26715 0.86743 1.000 18.01132 82 PHE A O 1
ATOM 497 N N . ARG A 1 72 ? 19.29843 26.81999 1.10956 1.000 13.34445 83 ARG A N 1
ATOM 498 C CA . ARG A 1 72 ? 19.02115 27.81484 2.13862 1.000 15.58282 83 ARG A CA 1
ATOM 499 C C . ARG A 1 72 ? 18.55666 29.14131 1.56215 1.000 20.41740 83 ARG A C 1
ATOM 500 O O . ARG A 1 72 ? 17.89934 29.91309 2.26959 1.000 19.40836 83 ARG A O 1
ATOM 508 N N . THR A 1 73 ? 18.86049 29.41853 0.28890 1.000 15.20484 84 THR A N 1
ATOM 509 C CA . THR A 1 73 ? 18.65135 30.74753 -0.26566 1.000 16.28393 84 THR A CA 1
ATOM 510 C C . THR A 1 73 ? 17.88430 30.78348 -1.57857 1.000 16.68136 84 THR A C 1
ATOM 511 O O . THR A 1 73 ? 17.56416 31.88598 -2.04420 1.000 17.16760 84 THR A O 1
ATOM 515 N N . SER A 1 74 ? 17.58819 29.63890 -2.19945 1.000 12.75933 85 SER A N 1
ATOM 516 C CA . SER A 1 74 ? 16.92569 29.63009 -3.50388 1.000 11.47069 85 SER A CA 1
ATOM 517 C C . SER A 1 74 ? 15.72157 28.69527 -3.49813 1.000 12.49191 85 SER A C 1
ATOM 518 O O . SER A 1 74 ? 15.87319 27.47658 -3.62118 1.000 10.73711 85 SER A O 1
ATOM 521 N N . LYS A 1 75 ? 14.52380 29.27796 -3.44219 1.000 10.39257 86 LYS A N 1
ATOM 522 C CA . LYS A 1 75 ? 13.31211 28.49164 -3.62287 1.000 10.68976 86 LYS A CA 1
ATOM 523 C C . LYS A 1 75 ? 13.26848 27.85411 -5.00939 1.000 11.68363 86 LYS A C 1
ATOM 524 O O . LYS A 1 75 ? 12.78036 26.73079 -5.16174 1.000 9.84835 86 LYS A O 1
ATOM 530 N N . ASP A 1 76 ? 13.80105 28.53952 -6.02328 1.000 10.29703 87 ASP A N 1
ATOM 531 C CA . ASP A 1 76 ? 13.88792 27.94129 -7.35487 1.000 8.19577 87 ASP A CA 1
ATOM 532 C C . ASP A 1 76 ? 14.71883 26.65951 -7.33703 1.000 7.93441 87 ASP A C 1
ATOM 533 O O . ASP A 1 76 ? 14.33293 25.65086 -7.93779 1.000 9.16296 87 ASP A O 1
ATOM 538 N N . TYR A 1 77 ? 15.85318 26.66562 -6.63307 1.000 8.11926 88 TYR A N 1
ATOM 539 C CA . TYR A 1 77 ? 16.65255 25.44132 -6.55179 1.000 7.08838 88 TYR A CA 1
ATOM 540 C C . TYR A 1 77 ? 15.87292 24.31489 -5.87728 1.000 7.30337 88 TYR A C 1
ATOM 541 O O . TYR A 1 77 ? 15.83088 23.18661 -6.38179 1.000 8.18668 88 TYR A O 1
ATOM 550 N N . VAL A 1 78 ? 15.25204 24.60369 -4.73088 1.000 6.81772 89 VAL A N 1
ATOM 551 C CA . VAL A 1 78 ? 14.48525 23.58201 -4.01506 1.000 8.29295 89 VAL A CA 1
ATOM 552 C C . VAL A 1 78 ? 13.38030 23.02924 -4.90507 1.000 9.30493 89 VAL A C 1
ATOM 553 O O . VAL A 1 78 ? 13.19119 21.81137 -4.99889 1.000 7.08629 89 VAL A O 1
ATOM 557 N N . ASP A 1 79 ? 12.62548 23.91927 -5.55744 1.000 9.87817 90 ASP A N 1
ATOM 558 C CA . ASP A 1 79 ? 11.48734 23.49113 -6.36201 1.000 11.50243 90 ASP A CA 1
ATOM 559 C C . ASP A 1 79 ? 11.93883 22.71095 -7.59706 1.000 9.26210 90 ASP A C 1
ATOM 560 O O . ASP A 1 79 ? 11.31121 21.71248 -7.96150 1.000 9.65245 90 ASP A O 1
ATOM 565 N N . THR A 1 80 ? 13.04096 23.12811 -8.23231 1.000 7.02252 91 THR A N 1
ATOM 566 C CA . THR A 1 80 ? 13.51204 22.41666 -9.41684 1.000 6.62763 91 THR A CA 1
ATOM 567 C C . THR A 1 80 ? 14.02546 21.02937 -9.04585 1.000 6.59030 91 THR A C 1
ATOM 568 O O . THR A 1 80 ? 13.72851 20.03590 -9.73343 1.000 7.67456 91 THR A O 1
ATOM 572 N N . TYR A 1 81 ? 14.79494 20.95370 -7.95425 1.000 6.73397 92 TYR A N 1
ATOM 573 C CA . TYR A 1 81 ? 15.27854 19.67307 -7.44086 1.000 7.35299 92 TYR A CA 1
ATOM 574 C C . TYR A 1 81 ? 14.12185 18.72918 -7.12576 1.000 7.63924 92 TYR A C 1
ATOM 575 O O . TYR A 1 81 ? 14.14982 17.54559 -7.50199 1.000 7.32335 92 TYR A O 1
ATOM 584 N N . THR A 1 82 ? 13.08510 19.24654 -6.44313 1.000 7.95619 93 THR A N 1
ATOM 585 C CA . THR A 1 82 ? 11.92819 18.43397 -6.07720 1.000 7.66764 93 THR A CA 1
ATOM 586 C C . THR A 1 82 ? 11.21803 17.88111 -7.30835 1.000 6.26464 93 THR A C 1
ATOM 587 O O . THR A 1 82 ? 10.84126 16.70299 -7.33710 1.000 6.92591 93 THR A O 1
ATOM 591 N N . LYS A 1 83 ? 11.04052 18.72063 -8.33830 1.000 7.82623 94 LYS A N 1
ATOM 592 C CA . LYS A 1 83 ? 10.35924 18.27424 -9.55276 1.000 8.93620 94 LYS A CA 1
ATOM 593 C C . LYS A 1 83 ? 11.15977 17.19752 -10.27819 1.000 7.43907 94 LYS A C 1
ATOM 594 O O . LYS A 1 83 ? 10.58126 16.24891 -10.82472 1.000 10.51849 94 LYS A O 1
ATOM 600 N N . GLN A 1 84 ? 12.49672 17.30521 -10.26639 1.000 7.77832 95 GLN A N 1
ATOM 601 C CA . GLN A 1 84 ? 13.31512 16.24046 -10.84671 1.000 7.99787 95 GLN A CA 1
ATOM 602 C C . GLN A 1 84 ? 13.20577 14.94085 -10.05368 1.000 9.23785 95 GLN A C 1
ATOM 603 O O . GLN A 1 84 ? 13.28646 13.85424 -10.63456 1.000 9.77887 95 GLN A O 1
ATOM 609 N N . MET A 1 85 ? 13.05277 15.02394 -8.72607 1.000 8.06811 96 MET A N 1
ATOM 610 C CA . MET A 1 85 ? 13.00300 13.80887 -7.91831 1.000 8.94482 96 MET A CA 1
ATOM 611 C C . MET A 1 85 ? 11.64703 13.12553 -7.95524 1.000 8.19062 96 MET A C 1
ATOM 612 O O . MET A 1 85 ? 11.57878 11.91748 -7.69634 1.000 8.97275 96 MET A O 1
ATOM 617 N N . LEU A 1 86 ? 10.58280 13.84968 -8.30739 1.000 7.60888 97 LEU A N 1
ATOM 618 C CA . LEU A 1 86 ? 9.24216 13.26439 -8.24423 1.000 9.35163 97 LEU A CA 1
ATOM 619 C C . LEU A 1 86 ? 9.10000 12.00115 -9.08057 1.000 7.58704 97 LEU A C 1
ATOM 620 O O . LEU A 1 86 ? 8.65541 10.97840 -8.53154 1.000 9.43768 97 LEU A O 1
ATOM 625 N N . PRO A 1 87 ? 9.44309 11.97184 -10.37153 1.000 8.18472 98 PRO A N 1
ATOM 626 C CA . PRO A 1 87 ? 9.25439 10.71029 -11.11352 1.000 10.24684 98 PRO A CA 1
ATOM 627 C C . PRO A 1 87 ? 10.12266 9.56978 -10.60450 1.000 9.46723 98 PRO A C 1
ATOM 628 O O . PRO A 1 87 ? 9.71226 8.40311 -10.68215 1.000 10.78075 98 PRO A O 1
ATOM 632 N N . ILE A 1 88 ? 11.30336 9.87967 -10.06809 1.000 8.05009 99 ILE A N 1
ATOM 633 C CA . ILE A 1 88 ? 12.17274 8.85816 -9.50307 1.000 9.82893 99 ILE A CA 1
ATOM 634 C C . ILE A 1 88 ? 11.55357 8.25728 -8.24525 1.000 8.15046 99 ILE A C 1
ATOM 635 O O . ILE A 1 88 ? 11.45885 7.02618 -8.10092 1.000 10.53437 99 ILE A O 1
ATOM 640 N N . LEU A 1 89 ? 11.10620 9.11136 -7.32129 1.000 7.65717 100 LEU A N 1
ATOM 641 C CA . LEU A 1 89 ? 10.48913 8.59435 -6.10078 1.000 7.49433 100 LEU A CA 1
ATOM 642 C C . LEU A 1 89 ? 9.21116 7.82717 -6.41078 1.000 8.52685 100 LEU A C 1
ATOM 643 O O . LEU A 1 89 ? 8.94025 6.77667 -5.80113 1.000 8.96593 100 LEU A O 1
ATOM 648 N N . MET A 1 90 ? 8.41392 8.34357 -7.34953 1.000 8.61994 101 MET A N 1
ATOM 649 C CA A MET A 1 90 ? 7.14303 7.71407 -7.69381 0.567 9.97035 101 MET A CA 1
ATOM 650 C CA B MET A 1 90 ? 7.14259 7.71687 -7.69865 0.433 9.98976 101 MET A CA 1
ATOM 651 C C . MET A 1 90 ? 7.35585 6.33484 -8.30490 1.000 11.33349 101 MET A C 1
ATOM 652 O O . MET A 1 90 ? 6.68564 5.37020 -7.92464 1.000 10.72826 101 MET A O 1
ATOM 661 N N . GLN A 1 91 ? 8.29095 6.21908 -9.25652 1.000 9.49634 102 GLN A N 1
ATOM 662 C CA . GLN A 1 91 ? 8.52923 4.91940 -9.88441 1.000 9.05463 102 GLN A CA 1
ATOM 663 C C . GLN A 1 91 ? 9.00782 3.90711 -8.86040 1.000 11.66005 102 GLN A C 1
ATOM 664 O O . GLN A 1 91 ? 8.54865 2.75164 -8.84595 1.000 12.81293 102 GLN A O 1
ATOM 670 N N . SER A 1 92 ? 9.91253 4.33015 -7.97172 1.000 9.76364 103 SER A N 1
ATOM 671 C CA . SER A 1 92 ? 10.43200 3.41361 -6.96395 1.000 12.06147 103 SER A CA 1
ATOM 672 C C . SER A 1 92 ? 9.32837 2.95834 -6.01810 1.000 9.47752 103 SER A C 1
ATOM 673 O O . SER A 1 92 ? 9.15495 1.75746 -5.77964 1.000 9.98620 103 SER A O 1
ATOM 676 N N . ALA A 1 93 ? 8.54816 3.90902 -5.48989 1.000 9.20430 104 ALA A N 1
ATOM 677 C CA . ALA A 1 93 ? 7.48787 3.56213 -4.54585 1.000 8.52302 104 ALA A CA 1
ATOM 678 C C . ALA A 1 93 ? 6.46681 2.62790 -5.18121 1.000 9.59951 104 ALA A C 1
ATOM 679 O O . ALA A 1 93 ? 6.07665 1.61945 -4.57507 1.000 9.15108 104 ALA A O 1
ATOM 681 N N . GLN A 1 94 ? 6.04931 2.93570 -6.42045 1.000 11.85235 105 GLN A N 1
ATOM 682 C CA A GLN A 1 94 ? 5.03612 2.12249 -7.08490 0.606 11.79998 105 GLN A CA 1
ATOM 683 C CA B GLN A 1 94 ? 5.04737 2.12845 -7.11532 0.394 11.85395 105 GLN A CA 1
ATOM 684 C C . GLN A 1 94 ? 5.45590 0.66154 -7.19818 1.000 12.56296 105 GLN A C 1
ATOM 685 O O . GLN A 1 94 ? 4.59636 -0.22779 -7.21867 1.000 15.87258 105 GLN A O 1
ATOM 696 N N . ASN A 1 95 ? 6.75431 0.38645 -7.25913 1.000 9.41854 106 ASN A N 1
ATOM 697 C CA . ASN A 1 95 ? 7.23615 -0.97872 -7.42777 1.000 12.65629 106 ASN A CA 1
ATOM 698 C C . ASN A 1 95 ? 7.86532 -1.55479 -6.16563 1.000 13.30392 106 ASN A C 1
ATOM 699 O O . ASN A 1 95 ? 8.67058 -2.48564 -6.24737 1.000 17.39478 106 ASN A O 1
ATOM 704 N N . THR A 1 96 ? 7.51302 -1.02287 -5.00046 1.000 10.48044 107 THR A N 1
ATOM 705 C CA . THR A 1 96 ? 8.02668 -1.49475 -3.71520 1.000 11.04703 107 THR A CA 1
ATOM 706 C C . THR A 1 96 ? 6.86434 -2.19947 -3.02518 1.000 12.95684 107 THR A C 1
ATOM 707 O O . THR A 1 96 ? 5.94939 -1.54797 -2.50828 1.000 11.18603 107 THR A O 1
ATOM 711 N N . LYS A 1 97 ? 6.88974 -3.53173 -3.03357 1.000 12.14763 108 LYS A N 1
ATOM 712 C CA . LYS A 1 97 ? 5.81493 -4.29675 -2.41654 1.000 11.06511 108 LYS A CA 1
ATOM 713 C C . LYS A 1 97 ? 5.80788 -4.04952 -0.91616 1.000 11.64281 108 LYS A C 1
ATOM 714 O O . LYS A 1 97 ? 6.82173 -4.25897 -0.24171 1.000 16.00210 108 LYS A O 1
ATOM 720 N N . GLY A 1 98 ? 4.66935 -3.57138 -0.40812 1.000 11.89342 109 GLY A N 1
ATOM 721 C CA . GLY A 1 98 ? 4.49370 -3.28305 0.99660 1.000 14.75345 109 GLY A CA 1
ATOM 722 C C . GLY A 1 98 ? 4.66953 -1.82956 1.37277 1.000 13.60251 109 GLY A C 1
ATOM 723 O O . GLY A 1 98 ? 4.34986 -1.46298 2.50907 1.000 13.37600 109 GLY A O 1
ATOM 724 N N . ALA A 1 99 ? 5.17280 -0.98897 0.47292 1.000 12.15303 110 ALA A N 1
ATOM 725 C CA . ALA A 1 99 ? 5.27780 0.42876 0.80232 1.000 8.77102 110 ALA A CA 1
ATOM 726 C C . ALA A 1 99 ? 3.89973 1.08001 0.82816 1.000 10.89874 110 ALA A C 1
ATOM 727 O O . ALA A 1 99 ? 3.11072 0.94684 -0.11805 1.000 15.64875 110 ALA A O 1
ATOM 729 N N . LEU A 1 100 ? 3.62613 1.82148 1.89797 1.000 8.10044 111 LEU A N 1
ATOM 730 C CA . LEU A 1 100 ? 2.36048 2.51973 2.05683 1.000 10.61872 111 LEU A CA 1
ATOM 731 C C . LEU A 1 100 ? 2.46735 4.00333 1.71097 1.000 10.18792 111 LEU A C 1
ATOM 732 O O . LEU A 1 100 ? 1.51706 4.59094 1.17833 1.000 11.66092 111 LEU A O 1
ATOM 737 N N . THR A 1 101 ? 3.60627 4.63101 2.01827 1.000 9.71536 112 THR A N 1
ATOM 738 C CA . THR A 1 101 ? 3.87418 6.02225 1.65469 1.000 9.59636 112 THR A CA 1
ATOM 739 C C . THR A 1 101 ? 5.34331 6.14368 1.28381 1.000 9.47665 112 THR A C 1
ATOM 740 O O . THR A 1 101 ? 6.15696 5.28933 1.63310 1.000 9.79462 112 THR A O 1
ATOM 744 N N . ALA A 1 102 ? 5.68017 7.22045 0.57139 1.000 6.19870 113 ALA A N 1
ATOM 745 C CA . ALA A 1 102 ? 7.06672 7.52735 0.25256 1.000 5.56175 113 ALA A CA 1
ATOM 746 C C . ALA A 1 102 ? 7.22488 9.04155 0.29281 1.000 6.72990 113 ALA A C 1
ATOM 747 O O . ALA A 1 102 ? 6.28563 9.77443 -0.02492 1.000 7.42395 113 ALA A O 1
ATOM 749 N N . TYR A 1 103 ? 8.39934 9.52347 0.70923 1.000 4.86380 114 TYR A N 1
ATOM 750 C CA . TYR A 1 103 ? 8.49214 10.96679 0.92452 1.000 3.68040 114 TYR A CA 1
ATOM 751 C C . TYR A 1 103 ? 9.94100 11.44476 0.85160 1.000 4.52883 114 TYR A C 1
ATOM 752 O O . TYR A 1 103 ? 10.87494 10.71183 1.18419 1.000 6.38170 114 TYR A O 1
ATOM 761 N N . ILE A 1 104 ? 10.10534 12.69832 0.43259 1.000 4.54430 115 ILE A N 1
ATOM 762 C CA . ILE A 1 104 ? 11.34270 13.45346 0.57959 1.000 5.00746 115 ILE A CA 1
ATOM 763 C C . ILE A 1 104 ? 10.93235 14.78445 1.19543 1.000 5.53719 115 ILE A C 1
ATOM 764 O O . ILE A 1 104 ? 10.12626 15.51636 0.60314 1.000 5.08421 115 ILE A O 1
ATOM 769 N N . ARG A 1 105 ? 11.42785 15.07380 2.39817 1.000 5.36576 116 ARG A N 1
ATOM 770 C CA . ARG A 1 105 ? 11.08140 16.31071 3.09079 1.000 4.37100 116 ARG A CA 1
ATOM 771 C C . ARG A 1 105 ? 12.35725 17.03381 3.47930 1.000 6.07519 116 ARG A C 1
ATOM 772 O O . ARG A 1 105 ? 13.41939 16.42119 3.57377 1.000 7.13198 116 ARG A O 1
ATOM 780 N N . TYR A 1 106 ? 12.25230 18.35169 3.69111 1.000 5.30060 117 TYR A N 1
ATOM 781 C CA . TYR A 1 106 ? 13.43399 19.17164 3.91058 1.000 5.13595 117 TYR A CA 1
ATOM 782 C C . TYR A 1 106 ? 13.40180 19.85213 5.27380 1.000 7.43231 117 TYR A C 1
ATOM 783 O O . TYR A 1 106 ? 12.34516 20.00253 5.90770 1.000 7.02558 117 TYR A O 1
ATOM 792 N N . ASN A 1 107 ? 14.58745 20.27355 5.70250 1.000 5.66027 118 ASN A N 1
ATOM 793 C CA . ASN A 1 107 ? 14.79070 20.92304 6.99721 1.000 7.14234 118 ASN A CA 1
ATOM 794 C C . ASN A 1 107 ? 13.91080 22.17043 7.10474 1.000 7.41135 118 ASN A C 1
ATOM 795 O O . ASN A 1 107 ? 14.05932 23.09865 6.29007 1.000 7.18993 118 ASN A O 1
ATOM 800 N N . PRO A 1 108 ? 13.00760 22.24532 8.09503 1.000 6.91352 119 PRO A N 1
ATOM 801 C CA . PRO A 1 108 ? 12.07496 23.38474 8.17035 1.000 8.22619 119 PRO A CA 1
ATOM 802 C C . PRO A 1 108 ? 12.73128 24.67095 8.63747 1.000 10.87927 119 PRO A C 1
ATOM 803 O O . PRO A 1 108 ? 12.07536 25.72122 8.62120 1.000 10.56682 119 PRO A O 1
ATOM 807 N N . GLU A 1 109 ? 14.00422 24.62840 9.03168 1.000 8.83793 120 GLU A N 1
ATOM 808 C CA . GLU A 1 109 ? 14.68698 25.85862 9.43252 1.000 11.01327 120 GLU A CA 1
ATOM 809 C C . GLU A 1 109 ? 14.91869 26.80013 8.25168 1.000 12.72333 120 GLU A C 1
ATOM 810 O O . GLU A 1 109 ? 15.00339 28.02196 8.44981 1.000 16.77208 120 GLU A O 1
ATOM 816 N N . PHE A 1 110 ? 15.02065 26.26725 7.01986 1.000 9.21238 121 PHE A N 1
ATOM 817 C CA . PHE A 1 110 ? 15.34233 27.09987 5.86464 1.000 8.95001 121 PHE A CA 1
ATOM 818 C C . PHE A 1 110 ? 14.54494 26.77017 4.60042 1.000 11.37425 121 PHE A C 1
ATOM 819 O O . PHE A 1 110 ? 14.84723 27.33311 3.53900 1.000 14.28743 121 PHE A O 1
ATOM 827 N N . THR A 1 111 ? 13.54704 25.89163 4.66242 1.000 9.42299 122 THR A N 1
ATOM 828 C CA . THR A 1 111 ? 12.67591 25.63508 3.51871 1.000 6.70564 122 THR A CA 1
ATOM 829 C C . THR A 1 111 ? 11.22068 25.83738 3.91989 1.000 9.50912 122 THR A C 1
ATOM 830 O O . THR A 1 111 ? 10.88217 25.85908 5.10576 1.000 10.91879 122 THR A O 1
ATOM 834 N N . GLU A 1 112 ? 10.35776 25.97839 2.91341 1.000 9.22770 123 GLU A N 1
ATOM 835 C CA . GLU A 1 112 ? 8.93783 26.16074 3.17859 1.000 10.11143 123 GLU A CA 1
ATOM 836 C C . GLU A 1 112 ? 8.37676 24.88521 3.82191 1.000 11.62691 123 GLU A C 1
ATOM 837 O O . GLU A 1 112 ? 8.79583 23.77256 3.47723 1.000 9.98916 123 GLU A O 1
ATOM 843 N N . PRO A 1 113 ? 7.44027 24.99757 4.76563 1.000 7.08341 124 PRO A N 1
ATOM 844 C CA . PRO A 1 113 ? 7.12341 23.84202 5.62208 1.000 7.48112 124 PRO A CA 1
ATOM 845 C C . PRO A 1 113 ? 6.26852 22.76993 4.95877 1.000 8.06290 124 PRO A C 1
ATOM 846 O O . PRO A 1 113 ? 6.06178 21.71777 5.57542 1.000 8.82779 124 PRO A O 1
ATOM 850 N N . THR A 1 114 ? 5.78266 22.98221 3.72616 1.000 9.46239 125 THR A N 1
ATOM 851 C CA . THR A 1 114 ? 5.16214 21.90892 2.94051 1.000 8.80209 125 THR A CA 1
ATOM 852 C C . THR A 1 114 ? 5.94984 21.59225 1.66997 1.000 9.43728 125 THR A C 1
ATOM 853 O O . THR A 1 114 ? 5.40393 20.97955 0.73748 1.000 10.40047 125 THR A O 1
ATOM 857 N N . SER A 1 115 ? 7.21654 21.99806 1.60887 1.000 8.14991 126 SER A N 1
ATOM 858 C CA . SER A 1 115 ? 8.05793 21.68455 0.45986 1.000 8.37817 126 SER A CA 1
ATOM 859 C C . SER A 1 115 ? 8.34402 20.18034 0.40512 1.000 6.79589 126 SER A C 1
ATOM 860 O O . SER A 1 115 ? 8.15113 19.44190 1.37588 1.000 7.85724 126 SER A O 1
ATOM 863 N N . GLY A 1 116 ? 8.81774 19.72467 -0.75237 1.000 5.82983 127 GLY A N 1
ATOM 864 C CA . GLY A 1 116 ? 9.14070 18.32023 -0.92647 1.000 7.29912 127 GLY A CA 1
ATOM 865 C C . GLY A 1 116 ? 8.01442 17.47239 -1.48247 1.000 9.21506 127 GLY A C 1
ATOM 866 O O . GLY A 1 116 ? 7.13673 17.98832 -2.18540 1.000 7.60075 127 GLY A O 1
ATOM 867 N N . LEU A 1 117 ? 8.02547 16.16748 -1.16484 1.000 6.20069 128 LEU A N 1
ATOM 868 C CA . LEU A 1 117 ? 7.11693 15.19151 -1.76056 1.000 6.66031 128 LEU A CA 1
ATOM 869 C C . LEU A 1 117 ? 6.55196 14.27363 -0.68741 1.000 7.49663 128 LEU A C 1
ATOM 870 O O . LEU A 1 117 ? 7.27204 13.83461 0.21308 1.000 6.61304 128 LEU A O 1
ATOM 875 N N . PHE A 1 118 ? 5.26540 13.94337 -0.82199 1.000 6.32616 129 PHE A N 1
ATOM 876 C CA . PHE A 1 118 ? 4.58485 12.97885 0.04437 1.000 5.22776 129 PHE A CA 1
ATOM 877 C C . PHE A 1 118 ? 3.67037 12.19261 -0.87618 1.000 5.45284 129 PHE A C 1
ATOM 878 O O . PHE A 1 118 ? 2.74121 12.77043 -1.45213 1.000 8.62218 129 PHE A O 1
ATOM 886 N N . LEU A 1 119 ? 3.96686 10.90724 -1.06244 1.000 6.84124 130 LEU A N 1
ATOM 887 C CA . LEU A 1 119 ? 3.19342 10.02994 -1.93518 1.000 6.17628 130 LEU A CA 1
ATOM 888 C C . LEU A 1 119 ? 2.47879 8.99682 -1.08117 1.000 8.81288 130 LEU A C 1
ATOM 889 O O . LEU A 1 119 ? 3.08733 8.40139 -0.19273 1.000 9.62675 130 LEU A O 1
ATOM 894 N N . THR A 1 120 ? 1.19439 8.77360 -1.35064 1.000 7.91884 131 THR A N 1
ATOM 895 C CA . THR A 1 120 ? 0.40718 7.88026 -0.51500 1.000 10.11862 131 THR A CA 1
ATOM 896 C C . THR A 1 120 ? -0.39604 6.94057 -1.39399 1.000 12.07955 131 THR A C 1
ATOM 897 O O . THR A 1 120 ? -0.69942 7.24637 -2.54512 1.000 14.84884 131 THR A O 1
ATOM 901 N N . ARG A 1 121 ? -0.73635 5.78799 -0.82895 1.000 18.33330 132 ARG A N 1
ATOM 902 C CA . ARG A 1 121 ? -1.72761 4.91546 -1.43775 1.000 26.86189 132 ARG A CA 1
ATOM 903 C C . ARG A 1 121 ? -2.41850 4.13507 -0.33204 1.000 26.73679 132 ARG A C 1
ATOM 904 O O . ARG A 1 121 ? -1.93276 4.05940 0.80019 1.000 36.11361 132 ARG A O 1
ATOM 912 N N . ASP A 1 122 ? -3.57284 3.56570 -0.66618 1.000 37.42194 133 ASP A N 1
ATOM 913 C CA . ASP A 1 122 ? -4.32260 2.81595 0.33527 1.000 45.08304 133 ASP A CA 1
ATOM 914 C C . ASP A 1 122 ? -3.79621 1.39315 0.48657 1.000 43.60810 133 ASP A C 1
ATOM 915 O O . ASP A 1 122 ? -3.69410 0.88325 1.60801 1.000 45.31861 133 ASP A O 1
ATOM 920 N N . ASN A 1 123 ? -3.44340 0.74845 -0.62283 1.000 41.31889 134 ASN A N 1
ATOM 921 C CA . ASN A 1 123 ? -3.08805 -0.66339 -0.61196 1.000 50.40909 134 ASN A CA 1
ATOM 922 C C . ASN A 1 123 ? -2.20759 -0.95824 -1.81699 1.000 51.68596 134 ASN A C 1
ATOM 923 O O . ASN A 1 123 ? -2.16427 -0.18630 -2.77891 1.000 54.12272 134 ASN A O 1
ATOM 928 N N . SER A 1 124 ? -1.52511 -2.10792 -1.76268 1.000 49.61851 135 SER A N 1
ATOM 929 C CA . SER A 1 124 ? -0.58054 -2.47473 -2.81530 1.000 51.85858 135 SER A CA 1
ATOM 930 C C . SER A 1 124 ? -1.24281 -2.60889 -4.18286 1.000 50.65075 135 SER A C 1
ATOM 931 O O . SER A 1 124 ? -0.54191 -2.59573 -5.20131 1.000 55.45804 135 SER A O 1
ATOM 934 N N . ASP A 1 125 ? -2.56962 -2.73079 -4.23278 1.000 53.35698 136 ASP A N 1
ATOM 935 C CA . ASP A 1 125 ? -3.28431 -2.80892 -5.50025 1.000 53.45066 136 ASP A CA 1
ATOM 936 C C . ASP A 1 125 ? -3.62498 -1.44210 -6.08075 1.000 56.05539 136 ASP A C 1
ATOM 937 O O . ASP A 1 125 ? -3.96200 -1.35304 -7.26783 1.000 55.06372 136 ASP A O 1
ATOM 942 N N . SER A 1 126 ? -3.54701 -0.38346 -5.28343 1.000 49.40958 137 SER A N 1
ATOM 943 C CA . SER A 1 126 ? -3.87794 0.95690 -5.73833 1.000 46.61273 137 SER A CA 1
ATOM 944 C C . SER A 1 126 ? -2.61669 1.71524 -6.13761 1.000 41.98939 137 SER A C 1
ATOM 945 O O . SER A 1 126 ? -1.48685 1.29368 -5.87247 1.000 33.71842 137 SER A O 1
ATOM 948 N N . GLU A 1 127 ? -2.82624 2.85105 -6.79271 1.000 34.30337 138 GLU A N 1
ATOM 949 C CA . GLU A 1 127 ? -1.72363 3.65237 -7.28962 1.000 19.95458 138 GLU A CA 1
ATOM 950 C C . GLU A 1 127 ? -1.32911 4.70231 -6.26105 1.000 16.16606 138 GLU A C 1
ATOM 951 O O . GLU A 1 127 ? -2.16164 5.19337 -5.49441 1.000 25.48647 138 GLU A O 1
ATOM 957 N N . PHE A 1 128 ? -0.04166 5.03492 -6.25201 1.000 18.19498 139 PHE A N 1
ATOM 958 C CA . PHE A 1 128 ? 0.43212 6.15138 -5.45057 1.000 13.70704 139 PHE A CA 1
ATOM 959 C C . PHE A 1 128 ? -0.02225 7.46386 -6.07255 1.000 16.66454 139 PHE A C 1
ATOM 960 O O . PHE A 1 128 ? -0.04096 7.61841 -7.30186 1.000 17.85578 139 PHE A O 1
ATOM 968 N N . GLU A 1 129 ? -0.37331 8.41925 -5.21446 1.000 13.17925 140 GLU A N 1
ATOM 969 C CA . GLU A 1 129 ? -0.70714 9.77479 -5.61916 1.000 16.49964 140 GLU A CA 1
ATOM 970 C C . GLU A 1 129 ? 0.18679 10.75783 -4.87336 1.000 13.99358 140 GLU A C 1
ATOM 971 O O . GLU A 1 129 ? 0.54673 10.52829 -3.71351 1.000 12.02742 140 GLU A O 1
ATOM 977 N N . SER A 1 130 ? 0.53837 11.85399 -5.53847 1.000 11.91300 141 SER A N 1
ATOM 978 C CA . SER A 1 130 ? 1.33360 12.91064 -4.92383 1.000 8.92343 141 SER A CA 1
ATOM 979 C C . SER A 1 130 ? 0.40215 13.89094 -4.22172 1.000 12.86985 141 SER A C 1
ATOM 980 O O . SER A 1 130 ? -0.42768 14.53457 -4.87209 1.000 12.90147 141 SER A O 1
ATOM 983 N N . VAL A 1 131 ? 0.56250 14.03711 -2.90670 1.000 8.20854 142 VAL A N 1
ATOM 984 C CA . VAL A 1 131 ? -0.34093 14.84052 -2.09207 1.000 8.51402 142 VAL A CA 1
ATOM 985 C C . VAL A 1 131 ? 0.44977 15.92850 -1.36260 1.000 9.15137 142 VAL A C 1
ATOM 986 O O . VAL A 1 131 ? 1.67607 15.89834 -1.30081 1.000 9.96486 142 VAL A O 1
ATOM 990 N N . THR A 1 132 ? -0.27346 16.90389 -0.81180 1.000 10.60190 143 THR A N 1
ATOM 991 C CA . THR A 1 132 ? 0.38959 17.98706 -0.09829 1.000 10.46099 143 THR A CA 1
ATOM 992 C C . THR A 1 132 ? 1.13306 17.44209 1.12043 1.000 10.75616 143 THR A C 1
ATOM 993 O O . THR A 1 132 ? 0.53730 16.75019 1.95498 1.000 10.99825 143 THR A O 1
ATOM 997 N N . PRO A 1 133 ? 2.42352 17.70924 1.24920 1.000 7.55729 144 PRO A N 1
ATOM 998 C CA . PRO A 1 133 ? 3.16256 17.19638 2.40916 1.000 7.79730 144 PRO A CA 1
ATOM 999 C C . PRO A 1 133 ? 2.72233 17.83972 3.71847 1.000 7.70072 144 PRO A C 1
ATOM 1000 O O . PRO A 1 133 ? 2.26207 18.98301 3.75750 1.000 9.00505 144 PRO A O 1
ATOM 1004 N N . THR A 1 134 ? 2.86108 17.07137 4.80171 1.000 5.55665 145 THR A N 1
ATOM 1005 C CA . THR A 1 134 ? 2.51030 17.54188 6.14719 1.000 7.17101 145 THR A CA 1
ATOM 1006 C C . THR A 1 134 ? 3.25207 18.82911 6.51174 1.000 7.03876 145 THR A C 1
ATOM 1007 O O . THR A 1 134 ? 4.46356 18.94180 6.31597 1.000 7.69295 145 THR A O 1
ATOM 1011 N N . ASP A 1 135 ? 2.52258 19.80757 7.06808 1.000 7.23567 146 ASP A N 1
ATOM 1012 C CA . ASP A 1 135 ? 3.05981 21.15177 7.30477 1.000 8.17909 146 ASP A CA 1
ATOM 1013 C C . ASP A 1 135 ? 3.80494 21.19514 8.64369 1.000 8.81548 146 ASP A C 1
ATOM 1014 O O . ASP A 1 135 ? 3.18319 21.12730 9.71329 1.000 7.93415 146 ASP A O 1
ATOM 1019 N N . PHE A 1 136 ? 5.14319 21.32984 8.58801 1.000 8.92009 147 PHE A N 1
ATOM 1020 C CA . PHE A 1 136 ? 5.96093 21.35389 9.80408 1.000 7.82834 147 PHE A CA 1
ATOM 1021 C C . PHE A 1 136 ? 5.57048 22.49015 10.74716 1.000 8.76106 147 PHE A C 1
ATOM 1022 O O . PHE A 1 136 ? 5.79489 22.38544 11.96109 1.000 10.48357 147 PHE A O 1
ATOM 1030 N N . SER A 1 137 ? 5.01957 23.58333 10.21336 1.000 9.83392 148 SER A N 1
ATOM 1031 C CA . SER A 1 137 ? 4.70746 24.74369 11.04689 1.000 8.43484 148 SER A CA 1
ATOM 1032 C C . SER A 1 137 ? 3.49996 24.51903 11.93697 1.000 9.91248 148 SER A C 1
ATOM 1033 O O . SER A 1 137 ? 3.28314 25.31948 12.85935 1.000 12.11458 148 SER A O 1
ATOM 1036 N N . MET A 1 138 ? 2.72283 23.46015 11.69965 1.000 8.81355 149 MET A N 1
ATOM 1037 C CA . MET A 1 138 ? 1.53621 23.18898 12.50540 1.000 10.86793 149 MET A CA 1
ATOM 1038 C C . MET A 1 138 ? 1.76819 22.32630 13.74270 1.000 12.66687 149 MET A C 1
ATOM 1039 O O . MET A 1 138 ? 0.84357 22.20233 14.55337 1.000 12.12017 149 MET A O 1
ATOM 1044 N N . TYR A 1 139 ? 2.96754 21.76807 13.95634 1.000 9.88694 150 TYR A N 1
ATOM 1045 C CA . TYR A 1 139 ? 3.13630 20.74568 14.98245 1.000 7.81640 150 TYR A CA 1
ATOM 1046 C C . TYR A 1 139 ? 4.43852 20.93446 15.75452 1.000 11.07815 150 TYR A C 1
ATOM 1047 O O . TYR A 1 139 ? 5.44423 21.38533 15.20596 1.000 14.09922 150 TYR A O 1
ATOM 1056 N N . ASP A 1 140 ? 4.40733 20.57275 17.04189 1.000 12.15396 151 ASP A N 1
ATOM 1057 C CA . ASP A 1 140 ? 5.60639 20.58941 17.87143 1.000 11.74523 151 ASP A CA 1
ATOM 1058 C C . ASP A 1 140 ? 6.59324 19.51080 17.41446 1.000 12.15115 151 ASP A C 1
ATOM 1059 O O . ASP A 1 140 ? 6.18381 18.41377 17.01631 1.000 12.04380 151 ASP A O 1
ATOM 1064 N N . PRO A 1 141 ? 7.90050 19.77953 17.47808 1.000 12.14553 152 PRO A N 1
ATOM 1065 C CA . PRO A 1 141 ? 8.88744 18.74199 17.12138 1.000 12.35577 152 PRO A CA 1
ATOM 1066 C C . PRO A 1 141 ? 8.79817 17.46758 17.94375 1.000 14.79485 152 PRO A C 1
ATOM 1067 O O . PRO A 1 141 ? 9.30877 16.43107 17.49499 1.000 16.30333 152 PRO A O 1
ATOM 1071 N N . SER A 1 142 ? 8.18714 17.49533 19.12810 1.000 12.37945 153 SER A N 1
ATOM 1072 C CA . SER A 1 142 ? 8.03579 16.29643 19.94682 1.000 12.83550 153 SER A CA 1
ATOM 1073 C C . SER A 1 142 ? 6.80038 15.47623 19.58387 1.000 13.39304 153 SER A C 1
ATOM 1074 O O . SER A 1 142 ? 6.56628 14.42385 20.19203 1.000 13.95312 153 SER A O 1
ATOM 1077 N N . ASP A 1 143 ? 6.00306 15.92867 18.61594 1.000 11.23292 154 ASP A N 1
ATOM 1078 C CA . ASP A 1 143 ? 4.73004 15.28830 18.27097 1.000 11.19184 154 ASP A CA 1
ATOM 1079 C C . ASP A 1 143 ? 5.02821 14.17560 17.27414 1.000 10.68597 154 ASP A C 1
ATOM 1080 O O . ASP A 1 143 ? 4.99782 14.38170 16.05926 1.000 10.72854 154 ASP A O 1
ATOM 1085 N N . VAL A 1 144 ? 5.31602 12.97656 17.79963 1.000 10.37220 155 VAL A N 1
ATOM 1086 C CA . VAL A 1 144 ? 5.71323 11.84258 16.95551 1.000 11.12837 155 VAL A CA 1
ATOM 1087 C C . VAL A 1 144 ? 4.62520 11.49818 15.94480 1.000 8.67837 155 VAL A C 1
ATOM 1088 O O . VAL A 1 144 ? 4.90755 11.18527 14.77706 1.000 8.65821 155 VAL A O 1
ATOM 1092 N N . GLU A 1 145 ? 3.36857 11.52711 16.37863 1.000 9.41669 156 GLU A N 1
ATOM 1093 C CA . GLU A 1 145 ? 2.25718 11.09547 15.54531 1.000 9.60110 156 GLU A CA 1
ATOM 1094 C C . GLU A 1 145 ? 1.99606 12.01261 14.36171 1.000 8.99863 156 GLU A C 1
ATOM 1095 O O . GLU A 1 145 ? 1.23837 11.62392 13.46266 1.000 8.88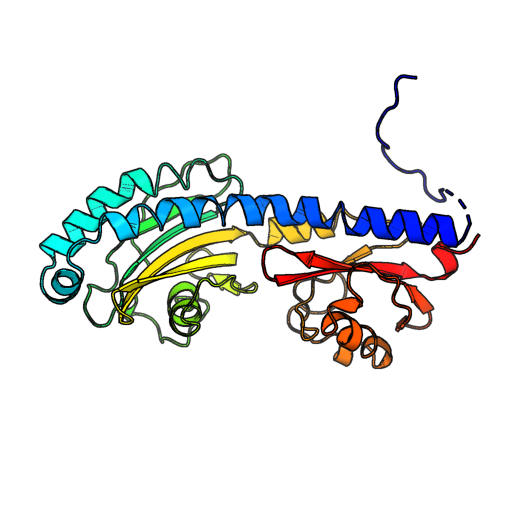371 156 GLU A O 1
ATOM 1101 N N . HIS A 1 146 ? 2.58174 13.21237 14.33911 1.000 8.32535 157 HIS A N 1
ATOM 1102 C CA . HIS A 1 146 ? 2.47329 14.07477 13.16709 1.000 8.36949 157 HIS A CA 1
ATOM 1103 C C . HIS A 1 146 ? 3.78695 14.30337 12.42927 1.000 6.99276 157 HIS A C 1
ATOM 1104 O O . HIS A 1 146 ? 3.76020 14.40462 11.19841 1.000 7.31596 157 HIS A O 1
ATOM 1111 N N . VAL A 1 147 ? 4.93162 14.35706 13.12895 1.000 7.20340 158 VAL A N 1
ATOM 1112 C CA . VAL A 1 147 ? 6.19610 14.73769 12.49336 1.000 7.45133 158 VAL A CA 1
ATOM 1113 C C . VAL A 1 147 ? 7.37186 13.87091 12.93984 1.000 6.43313 158 VAL A C 1
ATOM 1114 O O . VAL A 1 147 ? 8.52955 14.21304 12.67747 1.000 7.43645 158 VAL A O 1
ATOM 1118 N N . GLY A 1 148 ? 7.09913 12.72592 13.57815 1.000 7.05981 159 GLY A N 1
ATOM 1119 C CA . GLY A 1 148 ? 8.18545 11.90891 14.11146 1.000 8.38831 159 GLY A CA 1
ATOM 1120 C C . GLY A 1 148 ? 9.13800 11.36798 13.05854 1.000 7.45074 159 GLY A C 1
ATOM 1121 O O . GLY A 1 148 ? 10.32740 11.15028 13.33968 1.000 7.21315 159 GLY A O 1
ATOM 1122 N N . TRP A 1 149 ? 8.63487 11.12480 11.84603 1.000 6.06830 160 TRP A N 1
ATOM 1123 C CA . TRP A 1 149 ? 9.42493 10.63223 10.72104 1.000 5.78022 160 TRP A CA 1
ATOM 1124 C C . TRP A 1 149 ? 10.47484 11.62320 10.25140 1.000 6.43189 160 TRP A C 1
ATOM 1125 O O . TRP A 1 149 ? 11.36520 11.23170 9.49681 1.000 7.37650 160 TRP A O 1
ATOM 1136 N N . TYR A 1 150 ? 10.40362 12.88403 10.67886 1.000 6.62544 161 TYR A N 1
ATOM 1137 C CA . TYR A 1 150 ? 11.50156 13.82552 10.46774 1.000 7.00822 161 TYR A CA 1
ATOM 1138 C C . TYR A 1 150 ? 12.41495 13.89192 11.68771 1.000 8.43715 161 TYR A C 1
ATOM 1139 O O . TYR A 1 150 ? 13.62124 13.64593 11.58049 1.000 7.09042 161 TYR A O 1
ATOM 1148 N N . TYR A 1 151 ? 11.86460 14.23125 12.85715 1.000 7.08556 162 TYR A N 1
ATOM 1149 C CA . TYR A 1 151 ? 12.72591 14.56373 13.99590 1.000 7.16875 162 TYR A CA 1
ATOM 1150 C C . TYR A 1 151 ? 13.48585 13.35611 14.54822 1.000 8.25840 162 TYR A C 1
ATOM 1151 O O . TYR A 1 151 ? 14.65580 13.48441 14.91975 1.000 9.85069 162 TYR A O 1
ATOM 1160 N N . ILE A 1 152 ? 12.86651 12.18105 14.60270 1.000 7.39222 163 ILE A N 1
ATOM 1161 C CA . ILE A 1 152 ? 13.57511 11.02421 15.15686 1.000 8.76896 163 ILE A CA 1
ATOM 1162 C C . ILE A 1 152 ? 14.76524 10.61582 14.28491 1.000 8.37366 163 ILE A C 1
ATOM 1163 O O . ILE A 1 152 ? 15.88989 10.49280 14.79942 1.000 8.54617 163 ILE A O 1
ATOM 1168 N N . PRO A 1 153 ? 14.60320 10.42513 12.97130 1.000 6.41503 164 PRO A N 1
ATOM 1169 C CA . PRO A 1 153 ? 15.78631 10.09233 12.15773 1.000 7.31989 164 PRO A CA 1
ATOM 1170 C C . PRO A 1 153 ? 16.85075 11.17412 12.15241 1.000 8.29892 164 PRO A C 1
ATOM 1171 O O . PRO A 1 153 ? 18.04223 10.85416 12.22041 1.000 9.68363 164 PRO A O 1
ATOM 1175 N N . VAL A 1 154 ? 16.46619 12.44948 12.07472 1.000 7.55046 165 VAL A N 1
ATOM 1176 C CA . VAL A 1 154 ? 17.46730 13.51713 12.03233 1.000 8.15473 165 VAL A CA 1
ATOM 1177 C C . VAL A 1 154 ? 18.23927 13.59630 13.34999 1.000 9.95979 165 VAL A C 1
ATOM 1178 O O . VAL A 1 154 ? 19.46493 13.76988 13.36397 1.000 11.77593 165 VAL A O 1
ATOM 1182 N N . GLN A 1 155 ? 17.55141 13.39721 14.47518 1.000 8.48972 166 GLN A N 1
ATOM 1183 C CA . GLN A 1 155 ? 18.23137 13.36105 15.76446 1.000 9.67404 166 GLN A CA 1
ATOM 1184 C C . GLN A 1 155 ? 19.13293 12.13850 15.90221 1.000 11.81396 166 GLN A C 1
ATOM 1185 O O . GLN A 1 155 ? 20.14764 12.19622 16.60403 1.000 16.05326 166 GLN A O 1
ATOM 1191 N N . ASN A 1 156 ? 18.77408 11.02697 15.25649 1.000 10.77947 167 ASN A N 1
ATOM 1192 C CA A ASN A 1 156 ? 19.63396 9.84930 15.27037 0.499 11.84408 167 ASN A CA 1
ATOM 1193 C CA B ASN A 1 156 ? 19.62387 9.83916 15.26289 0.501 11.85459 167 ASN A CA 1
ATOM 1194 C C . ASN A 1 156 ? 20.89902 10.07546 14.45878 1.000 13.43011 167 ASN A C 1
ATOM 1195 O O . ASN A 1 156 ? 21.95390 9.52092 14.78876 1.000 16.72781 167 ASN A O 1
ATOM 1204 N N . GLY A 1 157 ? 20.81590 10.87978 13.40181 1.000 11.15612 168 GLY A N 1
ATOM 1205 C CA . GLY A 1 157 ? 21.97174 11.19169 12.58904 1.000 14.43213 168 GLY A CA 1
ATOM 1206 C C . GLY A 1 157 ? 22.41807 10.09574 11.65708 1.000 17.46737 168 GLY A C 1
ATOM 1207 O O . GLY A 1 157 ? 23.55472 10.13044 11.17998 1.000 20.68000 168 GLY A O 1
ATOM 1208 N N . LYS A 1 158 ? 21.56001 9.11343 11.38926 1.000 10.34878 169 LYS A N 1
ATOM 1209 C CA . LYS A 1 158 ? 21.88111 8.03017 10.46743 1.000 12.16363 169 LYS A CA 1
ATOM 1210 C C . LYS A 1 158 ? 20.57115 7.39901 10.02186 1.000 9.31199 169 LYS A C 1
ATOM 1211 O O . LYS A 1 158 ? 19.50217 7.73042 10.53453 1.000 10.03399 169 LYS A O 1
ATOM 1217 N N . GLU A 1 159 ? 20.67627 6.45663 9.08954 1.000 8.00244 170 GLU A N 1
ATOM 1218 C CA . GLU A 1 159 ? 19.51504 5.67094 8.68134 1.000 8.35193 170 GLU A CA 1
ATOM 1219 C C . GLU A 1 159 ? 18.83520 5.04945 9.89335 1.000 8.97639 170 GLU A C 1
ATOM 1220 O O . GLU A 1 159 ? 19.49803 4.53297 10.79932 1.000 11.82045 170 GLU A O 1
ATOM 1226 N N . THR A 1 160 ? 17.50184 5.09699 9.88770 1.000 6.70027 171 THR A N 1
ATOM 1227 C CA . THR A 1 160 ? 16.68545 4.81465 11.06568 1.000 6.29362 171 THR A CA 1
ATOM 1228 C C . THR A 1 160 ? 15.46816 3.98964 10.67870 1.000 9.62575 171 THR A C 1
ATOM 1229 O O . THR A 1 160 ? 14.68317 4.40222 9.82005 1.000 7.79465 171 THR A O 1
ATOM 1233 N N . TRP A 1 161 ? 15.30867 2.83435 11.32215 1.000 7.89061 172 TRP A N 1
ATOM 1234 C CA . TRP A 1 161 ? 14.03885 2.12822 11.36471 1.000 7.16444 172 TRP A CA 1
ATOM 1235 C C . TRP A 1 161 ? 13.26097 2.63591 12.57577 1.000 8.35809 172 TRP A C 1
ATOM 1236 O O . TRP A 1 161 ? 13.73246 2.53648 13.71889 1.000 12.22232 172 TRP A O 1
ATOM 1247 N N . MET A 1 162 ? 12.08963 3.20576 12.33599 1.000 7.23774 173 MET A N 1
ATOM 1248 C CA A MET A 1 162 ? 11.24788 3.67235 13.42820 0.761 7.38746 173 MET A CA 1
ATOM 1249 C CA B MET A 1 162 ? 11.23587 3.67453 13.41770 0.239 7.45622 173 MET A CA 1
ATOM 1250 C C . MET A 1 162 ? 10.40583 2.51691 13.95946 1.000 6.36349 173 MET A C 1
ATOM 1251 O O . MET A 1 162 ? 9.80524 1.76120 13.18342 1.000 7.54310 173 MET A O 1
ATOM 1260 N N . GLU A 1 163 ? 10.37263 2.38249 15.28900 1.000 7.29214 174 GLU A N 1
ATOM 1261 C CA . GLU A 1 163 ? 9.49188 1.42330 15.93001 1.000 7.59157 174 GLU A CA 1
ATOM 1262 C C . GLU A 1 163 ? 8.04665 1.87982 15.71958 1.000 7.16430 174 GLU A C 1
ATOM 1263 O O . GLU A 1 163 ? 7.80071 3.04099 15.37581 1.000 8.27307 174 GLU A O 1
ATOM 1269 N N . PRO A 1 164 ? 7.07469 0.98032 15.89159 1.000 5.82273 175 PRO A N 1
ATOM 1270 C CA . PRO A 1 164 ? 5.68973 1.28590 15.49281 1.000 6.69629 175 PRO A CA 1
ATOM 1271 C C . PRO A 1 164 ? 5.12011 2.52463 16.15978 1.000 7.33131 175 PRO A C 1
ATOM 1272 O O . PRO A 1 164 ? 5.30193 2.75697 17.36254 1.000 9.67341 175 PRO A O 1
ATOM 1276 N N . TYR A 1 165 ? 4.44563 3.33080 15.34657 1.000 8.53043 176 TYR A N 1
ATOM 1277 C CA . TYR A 1 165 ? 3.76228 4.52156 15.82965 1.000 7.06230 176 TYR A CA 1
ATOM 1278 C C . TYR A 1 165 ? 2.50217 4.74747 15.01317 1.000 6.51770 176 TYR A C 1
ATOM 1279 O O . TYR A 1 165 ? 2.38223 4.30090 13.86845 1.000 7.81822 176 TYR A O 1
ATOM 1288 N N . LEU A 1 166 ? 1.55498 5.46216 15.62310 1.000 9.08073 177 LEU A N 1
ATOM 1289 C CA . LEU A 1 166 ? 0.35967 5.91156 14.91866 1.000 8.58319 177 LEU A CA 1
ATOM 1290 C C . LEU A 1 166 ? 0.73356 7.14891 14.11425 1.000 7.62094 177 LEU A C 1
ATOM 1291 O O . LEU A 1 166 ? 1.09089 8.18312 14.69011 1.000 10.22424 177 LEU A O 1
ATOM 1296 N N . ASN A 1 167 ? 0.69796 7.02913 12.79350 1.000 7.31388 178 ASN A N 1
ATOM 1297 C CA . ASN A 1 167 ? 0.78457 8.20259 11.92907 1.000 7.00559 178 ASN A CA 1
ATOM 1298 C C . ASN A 1 167 ? -0.60833 8.81359 11.81641 1.000 8.07376 178 ASN A C 1
ATOM 1299 O O . ASN A 1 167 ? -1.48597 8.27459 11.13233 1.000 9.15089 178 ASN A O 1
ATOM 1304 N N . SER A 1 168 ? -0.81084 9.94482 12.48352 1.000 8.26831 179 SER A N 1
ATOM 1305 C CA . SER A 1 168 ? -2.11629 10.59665 12.49704 1.000 6.19933 179 SER A CA 1
ATOM 1306 C C . SER A 1 168 ? -2.41834 11.37265 11.21871 1.000 9.44821 179 SER A C 1
ATOM 1307 O O . SER A 1 168 ? -3.56867 11.77737 11.01990 1.000 14.32614 179 SER A O 1
ATOM 1310 N N . ASN A 1 169 ? -1.43376 11.58220 10.34535 1.000 9.36838 180 ASN A N 1
ATOM 1311 C CA . ASN A 1 169 ? -1.72814 12.20749 9.06069 1.000 9.77093 180 ASN A CA 1
ATOM 1312 C C . ASN A 1 169 ? -2.43931 11.25556 8.12455 1.000 14.14366 180 ASN A C 1
ATOM 1313 O O . ASN A 1 169 ? -3.19406 11.69046 7.25486 1.000 14.53948 180 ASN A O 1
ATOM 1318 N N . ILE A 1 170 ? -2.21013 9.95719 8.25487 1.000 11.52802 181 ILE A N 1
ATOM 1319 C CA . ILE A 1 170 ? -2.88789 9.00936 7.38331 1.000 12.51618 181 ILE A CA 1
ATOM 1320 C C . ILE A 1 170 ? -3.75837 8.01697 8.13357 1.000 12.54934 181 ILE A C 1
ATOM 1321 O O . ILE A 1 170 ? -4.56807 7.33015 7.49152 1.000 13.39818 181 ILE A O 1
ATOM 1326 N N . GLY A 1 171 ? -3.65709 7.95181 9.46176 1.000 10.92847 182 GLY A N 1
ATOM 1327 C CA . GLY A 1 171 ? -4.53633 7.10982 10.25579 1.000 13.48498 182 GLY A CA 1
ATOM 1328 C C . GLY A 1 171 ? -4.11903 5.66092 10.35711 1.000 16.35641 182 GLY A C 1
ATOM 1329 O O . GLY A 1 171 ? -4.97795 4.79068 10.53892 1.000 17.18299 182 GLY A O 1
ATOM 1330 N N . VAL A 1 172 ? -2.82066 5.37146 10.26062 1.000 12.39681 183 VAL A N 1
ATOM 1331 C CA . VAL A 1 172 ? -2.31352 4.00837 10.17310 1.000 12.35867 183 VAL A CA 1
ATOM 1332 C C . VAL A 1 172 ? -1.19024 3.83153 11.18876 1.000 10.47604 183 VAL A C 1
ATOM 1333 O O . VAL A 1 172 ? -0.32717 4.70154 11.32974 1.000 11.35959 183 VAL A O 1
ATOM 1337 N N . TYR A 1 173 ? -1.20763 2.70626 11.90533 1.000 9.04857 184 TYR A N 1
ATOM 1338 C CA . TYR A 1 173 ? -0.09954 2.31776 12.76599 1.000 6.76560 184 TYR A CA 1
ATOM 1339 C C . TYR A 1 173 ? 0.96918 1.67264 11.88198 1.000 6.62074 184 TYR A C 1
ATOM 1340 O O . TYR A 1 173 ? 0.68129 0.70386 11.16070 1.000 9.05148 184 TYR A O 1
ATOM 1349 N N . MET A 1 174 ? 2.19456 2.21456 11.90521 1.000 6.67173 185 MET A N 1
ATOM 1350 C CA . MET A 1 174 ? 3.15650 1.87395 10.85858 1.000 6.98190 185 MET A CA 1
ATOM 1351 C C . MET A 1 174 ? 4.55901 1.82343 11.45585 1.000 7.70165 185 MET A C 1
ATOM 1352 O O . MET A 1 174 ? 4.80948 2.32278 12.56130 1.000 7.00731 185 MET A O 1
ATOM 1357 N N . ILE A 1 175 ? 5.47602 1.22676 10.69113 1.000 7.24762 186 ILE A N 1
ATOM 1358 C CA . ILE A 1 175 ? 6.91495 1.42948 10.85436 1.000 6.35295 186 ILE A CA 1
ATOM 1359 C C . ILE A 1 175 ? 7.43211 2.17287 9.62547 1.000 6.17954 186 ILE A C 1
ATOM 1360 O O . ILE A 1 175 ? 6.74912 2.27862 8.60018 1.000 7.35313 186 ILE A O 1
ATOM 1365 N N . SER A 1 176 ? 8.64341 2.71850 9.73951 1.000 6.31713 187 SER A N 1
ATOM 1366 C CA . SER A 1 176 ? 9.19741 3.56146 8.67984 1.000 5.92263 187 SER A CA 1
ATOM 1367 C C . SER A 1 176 ? 10.69678 3.33416 8.59647 1.000 6.87986 187 SER A C 1
ATOM 1368 O O . SER A 1 176 ? 11.35574 3.12740 9.62120 1.000 7.62878 187 SER A O 1
ATOM 1371 N N . TYR A 1 177 ? 11.23541 3.39188 7.38234 1.000 6.79982 188 TYR A N 1
ATOM 1372 C CA . TYR A 1 177 ? 12.67804 3.42058 7.16225 1.000 5.17642 188 TYR A CA 1
ATOM 1373 C C . TYR A 1 177 ? 13.02300 4.76927 6.53943 1.000 5.00879 188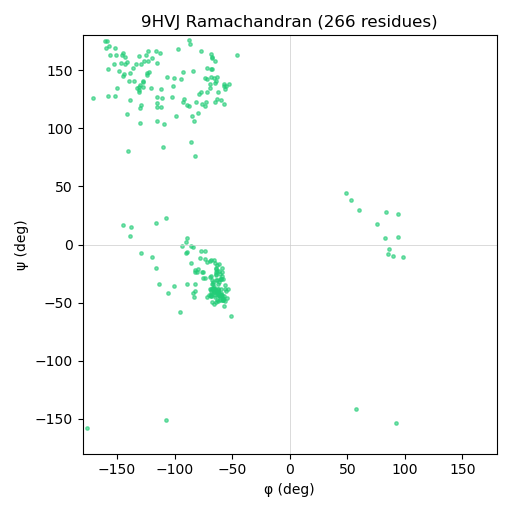 TYR A C 1
ATOM 1374 O O . TYR A 1 177 ? 12.52421 5.09726 5.45583 1.000 6.07042 188 TYR A O 1
ATOM 1383 N N . VAL A 1 178 ? 13.84969 5.55519 7.23410 1.000 4.97919 189 VAL A N 1
ATOM 1384 C CA . VAL A 1 178 ? 14.14517 6.93805 6.86106 1.000 5.07992 189 VAL A CA 1
ATOM 1385 C C . VAL A 1 178 ? 15.64904 7.16023 6.86189 1.000 6.04848 189 VAL A C 1
ATOM 1386 O O . VAL A 1 178 ? 16.32849 6.85336 7.84765 1.000 6.69336 189 VAL A O 1
ATOM 1390 N N . ILE A 1 179 ? 16.16005 7.74750 5.78736 1.000 6.25773 190 ILE A N 1
ATOM 1391 C CA . ILE A 1 179 ? 17.57270 8.10860 5.71297 1.000 6.68760 190 ILE A CA 1
ATOM 1392 C C . ILE A 1 179 ? 17.68491 9.62720 5.72345 1.000 6.75249 190 ILE A C 1
ATOM 1393 O O . ILE A 1 179 ? 17.1926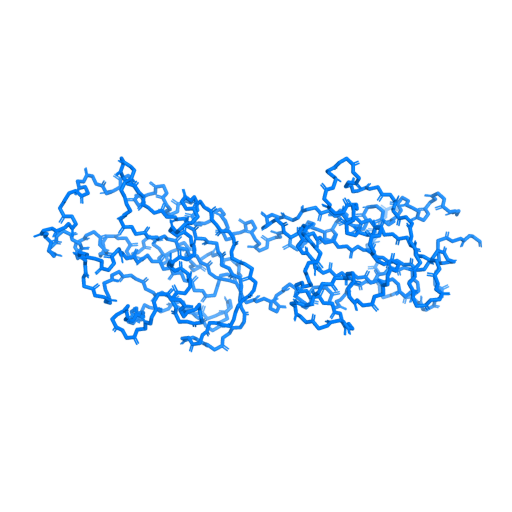1 10.28695 4.79252 1.000 8.09056 190 ILE A O 1
ATOM 1398 N N . PRO A 1 180 ? 18.33538 10.22070 6.71796 1.000 6.17489 191 PRO A N 1
ATOM 1399 C CA . PRO A 1 180 ? 18.61224 11.65775 6.64680 1.000 6.94661 191 PRO A CA 1
ATOM 1400 C C . PRO A 1 180 ? 19.56417 11.98883 5.50476 1.000 7.57759 191 PRO A C 1
ATOM 1401 O O . PRO A 1 180 ? 20.53923 11.27199 5.24975 1.000 9.99376 191 PRO A O 1
ATOM 1405 N N . ILE A 1 181 ? 19.26802 13.08368 4.81058 1.000 6.87980 192 ILE A N 1
ATOM 1406 C CA . ILE A 1 181 ? 20.10994 13.60687 3.74289 1.000 7.42052 192 ILE A CA 1
ATOM 1407 C C . ILE A 1 181 ? 20.92423 14.73098 4.36688 1.000 11.25229 192 ILE A C 1
ATOM 1408 O O . ILE A 1 181 ? 20.37520 15.77009 4.75358 1.000 9.42089 192 ILE A O 1
ATOM 1413 N N . GLU A 1 182 ? 22.22357 14.50197 4.50659 1.000 11.27341 193 GLU A N 1
ATOM 1414 C CA . GLU A 1 182 ? 23.14299 15.44121 5.12766 1.000 12.60502 193 GLU A CA 1
ATOM 1415 C C . GLU A 1 182 ? 24.23675 15.73073 4.11858 1.000 15.09584 193 GLU A C 1
ATOM 1416 O O . GLU A 1 182 ? 24.58566 14.87439 3.30517 1.000 21.36356 193 GLU A O 1
ATOM 1422 N N . VAL A 1 183 ? 24.76415 16.94336 4.14321 1.000 13.39960 194 VAL A N 1
ATOM 1423 C CA . VAL A 1 183 ? 25.88564 17.29429 3.28541 1.000 13.46848 194 VAL A CA 1
ATOM 1424 C C . VAL A 1 183 ? 26.94563 17.91141 4.17237 1.000 16.06572 194 VAL A C 1
ATOM 1425 O O . VAL A 1 183 ? 26.68495 18.92048 4.83921 1.000 15.35881 194 VAL A O 1
ATOM 1429 N N . ASP A 1 184 ? 28.12621 17.29605 4.20738 1.000 16.28042 195 ASP A N 1
ATOM 1430 C CA . ASP A 1 184 ? 29.23565 17.80560 5.01449 1.000 19.74820 195 ASP A CA 1
ATOM 1431 C C . ASP A 1 184 ? 28.79756 18.01901 6.46331 1.000 22.86567 195 ASP A C 1
ATOM 1432 O O . ASP A 1 184 ? 29.15977 19.00805 7.10836 1.000 25.48317 195 ASP A O 1
ATOM 1437 N N . GLY A 1 185 ? 27.97163 17.09588 6.96438 1.000 16.09510 196 GLY A N 1
ATOM 1438 C CA . GLY A 1 185 ? 27.51481 17.09471 8.33865 1.000 18.11440 196 GLY A CA 1
ATOM 1439 C C . GLY A 1 185 ? 26.28505 17.93355 8.64280 1.000 16.89663 196 GLY A C 1
ATOM 1440 O O . GLY A 1 185 ? 25.81954 17.91805 9.79257 1.000 19.86845 196 GLY A O 1
ATOM 1441 N N . GLU A 1 186 ? 25.74812 18.66399 7.66628 1.000 13.47511 197 GLU A N 1
ATOM 1442 C CA . GLU A 1 186 ? 24.60512 19.54564 7.87087 1.000 13.65140 197 GLU A CA 1
ATOM 1443 C C . GLU A 1 186 ? 23.33187 18.88049 7.35922 1.000 13.28280 197 GLU A C 1
ATOM 1444 O O . GLU A 1 186 ? 23.30879 18.32156 6.25829 1.000 13.21598 197 GLU A O 1
ATOM 1450 N N . SER A 1 187 ? 22.26102 18.98204 8.14463 1.000 10.68654 198 SER A N 1
ATOM 1451 C CA . SER A 1 187 ? 20.98669 18.34641 7.82078 1.000 10.28366 198 SER A CA 1
ATOM 1452 C C . SER A 1 187 ? 20.24974 19.11682 6.72692 1.000 8.57845 198 SER A C 1
ATOM 1453 O O . SER A 1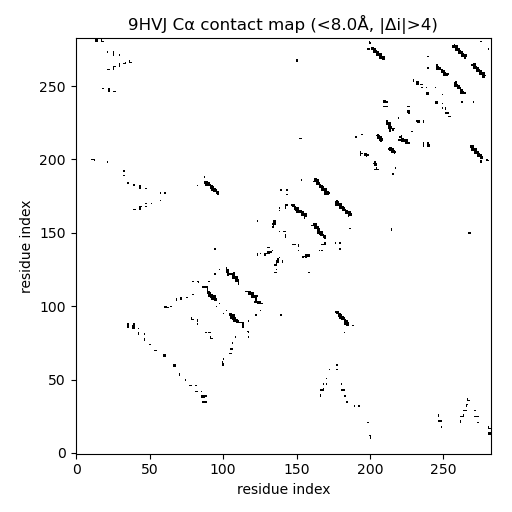 187 ? 19.91604 20.29206 6.90151 1.000 10.57886 198 SER A O 1
ATOM 1456 N N . ILE A 1 188 ? 19.96725 18.45025 5.60817 1.000 7.59827 199 ILE A N 1
ATOM 1457 C CA . ILE A 1 188 ? 19.22435 19.04443 4.50598 1.000 8.30832 199 ILE A CA 1
ATOM 1458 C C . ILE A 1 188 ? 17.79642 18.51792 4.43721 1.000 7.44163 199 ILE A C 1
ATOM 1459 O O . ILE A 1 188 ? 16.86104 19.27905 4.18668 1.000 5.93129 199 ILE A O 1
ATOM 1464 N N . GLY A 1 189 ? 17.61531 17.21999 4.63947 1.000 8.81655 200 GLY A N 1
ATOM 1465 C CA . GLY A 1 189 ? 16.28528 16.65499 4.60498 1.000 7.84247 200 GLY A CA 1
ATOM 1466 C C . GLY A 1 189 ? 16.31115 15.18322 4.94844 1.000 6.92233 200 GLY A C 1
ATOM 1467 O O . GLY A 1 189 ? 17.23289 14.69737 5.61474 1.000 7.99104 200 GLY A O 1
ATOM 1468 N N . ILE A 1 190 ? 15.26055 14.48141 4.50658 1.000 6.34193 201 ILE A N 1
ATOM 1469 C CA . ILE A 1 190 ? 15.09293 13.05069 4.75166 1.000 5.57283 201 ILE A CA 1
ATOM 1470 C C . ILE A 1 190 ? 14.46667 12.42024 3.51369 1.000 7.52516 201 ILE A C 1
ATOM 1471 O O . ILE A 1 190 ? 13.77639 13.07823 2.73500 1.000 6.40481 201 ILE A O 1
ATOM 1476 N N . ILE A 1 191 ? 14.69506 11.12051 3.33992 1.000 6.00253 202 ILE A N 1
ATOM 1477 C CA . ILE A 1 191 ? 13.91813 10.33473 2.38419 1.000 6.28342 202 IL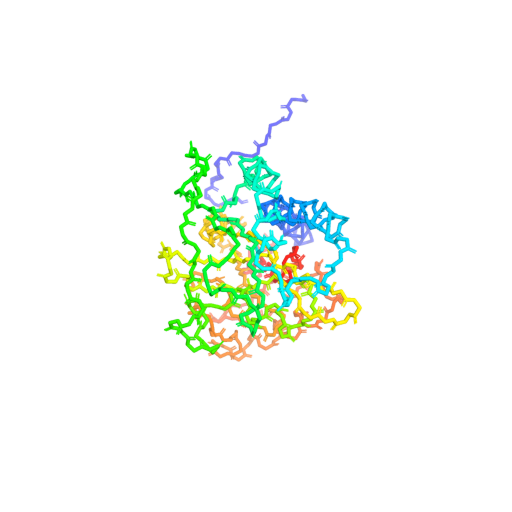E A CA 1
ATOM 1478 C C . ILE A 1 191 ? 13.47849 9.05631 3.08344 1.000 5.58220 202 ILE A C 1
ATOM 1479 O O . ILE A 1 191 ? 14.26504 8.44760 3.80769 1.000 7.24763 202 ILE A O 1
ATOM 1484 N N . GLY A 1 192 ? 12.20788 8.68283 2.92394 1.000 5.04888 203 GLY A N 1
ATOM 1485 C CA . GLY A 1 192 ? 11.76846 7.47686 3.60613 1.000 5.55581 203 GLY A CA 1
ATOM 1486 C C . GLY A 1 192 ? 10.55212 6.85033 2.96031 1.000 5.29561 203 GLY A C 1
ATOM 1487 O O . GLY A 1 192 ? 9.93416 7.41316 2.05623 1.000 5.52329 203 GLY A O 1
ATOM 1488 N N . MET A 1 193 ? 10.23865 5.63889 3.43532 1.000 5.99686 204 MET A N 1
ATOM 1489 C CA . MET A 1 193 ? 8.96099 4.99356 3.14245 1.000 5.48170 204 MET A CA 1
ATOM 1490 C C . MET A 1 193 ? 8.44705 4.25616 4.37165 1.000 5.91409 204 MET A C 1
ATOM 1491 O O . MET A 1 193 ? 9.21119 3.90157 5.28041 1.000 7.55668 204 MET A O 1
ATOM 1496 N N . ASP A 1 194 ? 7.11882 4.04916 4.39329 1.000 6.90880 205 ASP A N 1
ATOM 1497 C CA . ASP A 1 194 ? 6.41465 3.44936 5.52641 1.000 6.17641 205 ASP A CA 1
ATOM 1498 C C . ASP A 1 194 ? 5.79458 2.11815 5.13617 1.000 8.01516 205 ASP A C 1
ATOM 1499 O O . ASP A 1 194 ? 5.48733 1.87468 3.96702 1.000 8.22087 205 ASP A O 1
ATOM 1504 N N . ILE A 1 195 ? 5.58110 1.27418 6.14731 1.000 6.30240 206 ILE A N 1
ATOM 1505 C CA . ILE A 1 195 ? 4.90351 -0.01493 5.99108 1.000 6.28126 206 ILE A CA 1
ATOM 1506 C C . ILE A 1 195 ? 3.83589 -0.11205 7.07263 1.000 5.92122 206 ILE A C 1
ATOM 1507 O O . ILE A 1 195 ? 4.11455 0.18187 8.23847 1.000 7.24523 206 ILE A O 1
ATOM 1512 N N . ASP A 1 196 ? 2.61644 -0.51297 6.69247 1.000 8.02488 207 ASP A N 1
ATOM 1513 C CA . ASP A 1 196 ? 1.56125 -0.79787 7.67488 1.000 9.01014 207 ASP A CA 1
ATOM 1514 C C . ASP A 1 196 ? 2.01963 -1.91837 8.60797 1.000 7.94514 207 ASP A C 1
ATOM 1515 O O . ASP A 1 196 ? 2.38393 -3.00051 8.14726 1.000 8.84679 207 ASP A O 1
ATOM 1520 N N . PHE A 1 197 ? 2.01301 -1.65912 9.91999 1.000 7.90132 208 PHE A N 1
ATOM 1521 C CA . PHE A 1 197 ? 2.52564 -2.65919 10.86011 1.000 6.68127 208 PHE A CA 1
ATOM 1522 C C . PHE A 1 197 ? 1.69701 -3.94251 10.85311 1.000 8.81631 208 PHE A C 1
ATOM 1523 O O . PHE A 1 197 ? 2.21772 -5.00631 11.21584 1.000 10.00222 208 PHE A O 1
ATOM 1531 N N . SER A 1 198 ? 0.42975 -3.87256 10.43888 1.000 10.64803 209 SER A N 1
ATOM 1532 C CA . SER A 1 198 ? -0.39448 -5.07923 10.36432 1.000 13.49604 209 SER A CA 1
ATOM 1533 C C . SER A 1 198 ? 0.12409 -6.09673 9.35129 1.000 11.77653 209 SER A C 1
ATOM 1534 O O . SER A 1 198 ? -0.20222 -7.28249 9.46119 1.000 13.89050 209 SER A O 1
ATOM 1537 N N . GLU A 1 199 ? 0.93797 -5.68914 8.37343 1.000 12.85914 210 GLU A N 1
ATOM 1538 C CA . GLU A 1 199 ? 1.57900 -6.69236 7.52828 1.000 12.17492 210 GLU A CA 1
ATOM 1539 C C . GLU A 1 199 ? 2.38256 -7.67936 8.37226 1.000 13.99252 210 GLU A C 1
ATOM 1540 O O . GLU A 1 199 ? 2.38862 -8.88401 8.09604 1.000 16.39195 210 GLU A O 1
ATOM 1546 N N . PHE A 1 200 ? 3.03880 -7.18865 9.42308 1.000 10.42154 211 PHE A N 1
ATOM 1547 C CA . PHE A 1 200 ? 3.86435 -8.04943 10.25912 1.000 10.81989 211 PHE A CA 1
ATOM 1548 C C . PHE A 1 200 ? 3.03893 -8.77000 11.31186 1.000 12.36871 211 PHE A C 1
ATOM 1549 O O . PHE A 1 200 ? 3.25448 -9.96532 11.55036 1.000 13.00514 211 PHE A O 1
ATOM 1557 N N . THR A 1 201 ? 2.08430 -8.07825 11.93532 1.000 10.95108 212 THR A N 1
ATOM 1558 C CA . THR A 1 201 ? 1.27900 -8.73925 12.96338 1.000 12.83429 212 THR A CA 1
ATOM 1559 C C . THR A 1 201 ? 0.38168 -9.82586 12.37184 1.000 14.08934 212 THR A C 1
ATOM 1560 O O . THR A 1 201 ? 0.15418 -10.86153 13.01672 1.000 14.38020 212 THR A O 1
ATOM 1564 N N . ASP A 1 202 ? -0.12051 -9.62613 11.14930 1.000 14.49904 213 ASP A N 1
ATOM 1565 C CA . ASP A 1 202 ? -0.85058 -10.70189 10.47758 1.000 15.59084 213 ASP A CA 1
ATOM 1566 C C . ASP A 1 202 ? 0.02756 -11.93354 10.28480 1.000 17.12175 213 ASP A C 1
ATOM 1567 O O . ASP A 1 202 ? -0.42930 -13.06714 10.47867 1.000 16.18711 213 ASP A O 1
ATOM 1572 N N . THR A 1 203 ? 1.28466 -11.73646 9.86931 1.000 14.50838 214 THR A N 1
ATOM 1573 C CA . THR A 1 203 ? 2.19887 -12.86292 9.73241 1.000 11.70444 214 THR A CA 1
ATOM 1574 C C . THR A 1 203 ? 2.42397 -13.54559 11.08196 1.000 14.19511 214 THR A C 1
ATOM 1575 O O . THR A 1 203 ? 2.37058 -14.77725 11.17150 1.000 15.68999 214 THR A O 1
ATOM 1579 N N . ILE A 1 204 ? 2.63065 -12.76080 12.14655 1.000 13.02699 215 ILE A N 1
ATOM 1580 C CA . ILE A 1 204 ? 2.78141 -13.32933 13.48897 1.000 14.23108 215 ILE A CA 1
ATOM 1581 C C . ILE A 1 204 ? 1.56716 -14.18319 13.84377 1.000 16.77578 215 ILE A C 1
ATOM 1582 O O . ILE A 1 204 ? 1.70025 -15.31442 14.33163 1.000 17.02345 215 ILE A O 1
ATOM 1587 N N . ASP A 1 205 ? 0.36138 -13.63993 13.62374 1.000 13.56827 216 ASP A N 1
ATOM 1588 C CA . ASP A 1 205 ? -0.86630 -14.33996 14.00428 1.000 13.92400 216 ASP A CA 1
ATOM 1589 C C . ASP A 1 205 ? -0.99620 -15.68917 13.29773 1.000 15.70955 216 ASP A C 1
ATOM 1590 O O . ASP A 1 205 ? -1.59000 -16.62332 13.85056 1.000 23.62567 216 ASP A O 1
ATOM 1595 N N . SER A 1 206 ? -0.43553 -15.82234 12.09632 1.000 14.22598 217 SER A N 1
ATOM 1596 C CA A SER A 1 206 ? -0.56589 -17.04793 11.31870 0.562 14.56676 217 SER A CA 1
ATOM 1597 C CA B SER A 1 206 ? -0.56584 -17.04849 11.31853 0.438 14.61392 217 SER A CA 1
ATOM 1598 C C . SER A 1 206 ? 0.46730 -18.10532 11.68406 1.000 17.92417 217 SER A C 1
ATOM 1599 O O . SER A 1 206 ? 0.41981 -19.20474 11.12023 1.000 23.83908 217 SER A O 1
ATOM 1604 N N . LEU A 1 207 ? 1.38761 -17.80248 12.60020 1.000 16.83387 218 LEU A N 1
ATOM 1605 C CA A LEU A 1 207 ? 2.50251 -18.68680 12.92128 0.465 21.15551 218 LEU A CA 1
ATOM 1606 C CA B LEU A 1 207 ? 2.49380 -18.69541 12.90701 0.535 21.16554 218 LEU A CA 1
ATOM 1607 C C . LEU A 1 207 ? 2.16284 -19.58913 14.09562 1.000 16.79135 218 LEU A C 1
ATOM 1608 O O . LEU A 1 207 ? 1.64394 -19.12898 15.11415 1.000 15.60619 218 LEU A O 1
ATOM 1617 N N . SER A 1 208 ? 2.49975 -20.86949 13.96227 1.000 17.39322 219 SER A N 1
ATOM 1618 C CA . SER A 1 208 ? 2.41891 -21.79849 15.07965 1.000 16.33752 219 SER A CA 1
ATOM 1619 C C . SER A 1 208 ? 3.54945 -22.81425 14.95804 1.000 21.40545 219 SER A C 1
ATOM 1620 O O . SER A 1 208 ? 4.17579 -22.96031 13.90396 1.000 21.80530 219 SER A O 1
ATOM 1623 N N . ILE A 1 209 ? 3.82736 -23.49725 16.06703 1.000 15.64434 220 ILE A N 1
ATOM 1624 C CA . ILE A 1 209 ? 4.69506 -24.66887 16.05653 1.000 11.77421 220 ILE A CA 1
ATOM 1625 C C . ILE A 1 209 ? 4.20161 -25.59468 17.15879 1.000 11.20637 220 ILE A C 1
ATOM 1626 O O . ILE A 1 209 ? 3.64552 -25.14091 18.15966 1.000 12.30947 220 ILE A O 1
ATOM 1631 N N . PHE A 1 210 ? 4.37738 -26.89727 16.95480 1.000 12.68932 221 PHE A N 1
ATOM 1632 C CA . PHE A 1 210 ? 3.96023 -27.91150 17.94925 1.000 14.27102 221 PHE A CA 1
ATOM 1633 C C . PHE A 1 210 ? 2.45934 -27.73951 18.20741 1.000 14.47881 221 PHE A C 1
ATOM 1634 O O . PHE A 1 210 ? 1.69826 -27.45685 17.27136 1.000 21.36071 221 PHE A O 1
ATOM 1642 N N . ASP A 1 211 ? 1.99821 -27.88739 19.44746 1.000 12.03631 222 ASP A N 1
ATOM 1643 C CA . ASP A 1 211 ? 0.57330 -27.79222 19.74028 1.000 13.60562 222 ASP A CA 1
ATOM 1644 C C . ASP A 1 211 ? 0.12563 -26.38023 20.06348 1.000 15.46862 222 ASP A C 1
ATOM 1645 O O . ASP A 1 211 ? -1.01716 -26.01441 19.75805 1.000 20.01598 222 ASP A O 1
ATOM 1650 N N . SER A 1 212 ? 0.98366 -25.58124 20.70335 1.000 14.77855 223 SER A N 1
ATOM 1651 C CA . SER A 1 212 ? 0.55327 -24.26073 21.14493 1.000 14.57861 223 SER A CA 1
ATOM 1652 C C . SER A 1 212 ? 1.67175 -23.22724 21.05592 1.000 15.13505 223 SER A C 1
ATOM 1653 O O . SER A 1 212 ? 1.56366 -22.15586 21.66426 1.000 17.14796 223 SER A O 1
ATOM 1656 N N . GLY A 1 213 ? 2.73226 -23.51335 20.31191 1.000 10.73139 224 GLY A N 1
ATOM 1657 C CA . GLY A 1 213 ? 3.79881 -22.53870 20.15069 1.000 9.77126 224 GLY A CA 1
ATOM 1658 C C . GLY A 1 213 ? 3.34499 -21.33601 19.34574 1.000 11.44857 224 GLY A C 1
ATOM 1659 O O . GLY A 1 213 ? 2.45959 -21.42614 18.49344 1.000 11.31153 224 GLY A O 1
ATOM 1660 N N . TYR A 1 214 ? 3.967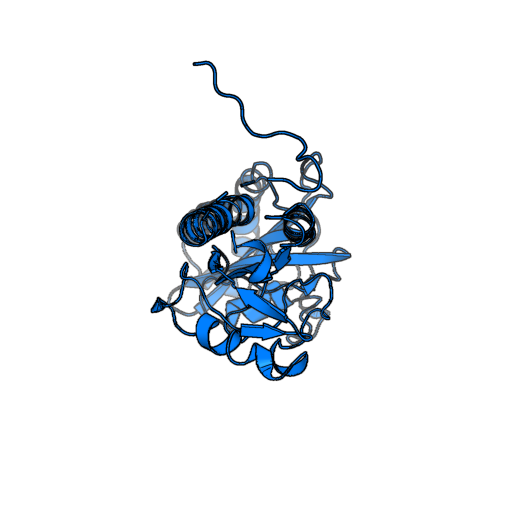43 -20.18415 19.62397 1.000 8.42698 225 TYR A N 1
ATOM 1661 C CA . TYR A 1 214 ? 3.61463 -18.95507 18.93474 1.000 8.76574 225 TYR A CA 1
ATOM 1662 C C . TYR A 1 214 ? 4.83476 -18.03894 18.89216 1.000 7.77429 225 TYR A C 1
ATOM 1663 O O . TYR A 1 214 ? 5.86595 -18.30091 19.52505 1.000 8.23630 225 TYR A O 1
ATOM 1672 N N . GLY A 1 215 ? 4.72112 -16.96828 18.09998 1.000 7.43138 226 GLY A N 1
ATOM 1673 C CA . GLY A 1 215 ? 5.76774 -15.98267 17.98241 1.000 8.48564 226 GLY A CA 1
ATOM 1674 C C . GLY A 1 215 ? 5.32789 -14.61502 18.48569 1.000 6.62003 226 GLY A C 1
ATOM 1675 O O . GLY A 1 215 ? 4.13945 -14.34835 18.70040 1.000 8.35916 226 GLY A O 1
ATOM 1676 N N . PHE A 1 216 ? 6.31640 -13.74219 18.66772 1.000 6.74906 227 PHE A N 1
ATOM 1677 C CA . PHE A 1 216 ? 6.03461 -12.36177 19.05404 1.000 7.29582 227 PHE A CA 1
ATOM 1678 C C . PHE A 1 216 ? 7.23039 -11.48275 18.69694 1.000 8.03188 227 PHE A C 1
ATOM 1679 O O . PHE A 1 216 ? 8.29952 -11.97865 18.33692 1.000 6.43417 227 PHE A O 1
ATOM 1687 N N . LEU A 1 217 ? 7.03139 -10.15671 18.77674 1.000 6.61138 228 LEU A N 1
ATOM 1688 C CA . LEU A 1 217 ? 8.04311 -9.17631 18.40245 1.000 7.89076 228 LEU A CA 1
ATOM 1689 C C . LEU A 1 217 ? 8.37665 -8.29430 19.60074 1.000 8.71761 228 LEU A C 1
ATOM 1690 O O . LEU A 1 217 ? 7.47043 -7.77841 20.26491 1.000 8.69115 228 LEU A O 1
ATOM 1695 N N . VAL A 1 218 ? 9.67425 -8.08058 19.82808 1.000 8.27713 229 VAL A N 1
ATOM 1696 C CA A VAL A 1 218 ? 10.17826 -7.30683 20.95535 0.483 7.84722 229 VAL A CA 1
ATOM 1697 C CA B VAL A 1 218 ? 10.17140 -7.28461 20.94776 0.517 7.85307 229 VAL A CA 1
ATOM 1698 C C . VAL A 1 218 ? 11.42869 -6.56344 20.49181 1.000 10.78384 229 VAL A C 1
ATOM 1699 O O . VAL A 1 218 ? 12.10653 -6.98976 19.55656 1.000 11.38922 229 VAL A O 1
ATOM 1706 N N . ASN A 1 219 ? 11.72787 -5.43029 21.13050 1.000 9.38449 230 ASN A N 1
ATOM 1707 C CA . ASN A 1 219 ? 13.00197 -4.79049 20.83139 1.000 9.07571 230 ASN A CA 1
ATOM 1708 C C . ASN A 1 219 ? 14.09331 -5.36216 21.73732 1.000 9.75636 230 ASN A C 1
ATOM 1709 O O . ASN A 1 219 ? 13.84115 -6.19597 22.61153 1.000 10.70135 230 ASN A O 1
ATOM 1714 N N . GLU A 1 220 ? 15.32722 -4.91420 21.51248 1.000 11.11226 231 GLU A N 1
ATOM 1715 C CA . GLU A 1 220 ? 16.48394 -5.46170 22.20971 1.000 12.34378 231 GLU A CA 1
ATOM 1716 C C . GLU A 1 220 ? 16.42743 -5.22813 23.71655 1.000 17.20678 231 GLU A C 1
ATOM 1717 O O . GLU A 1 220 ? 17.06709 -5.96824 24.46844 1.000 19.53590 231 GLU A O 1
ATOM 1723 N N . SER A 1 221 ? 15.67297 -4.23120 24.17687 1.000 12.53468 232 SER A N 1
ATOM 1724 C CA A SER A 1 221 ? 15.54364 -3.93329 25.59844 0.646 14.12015 232 SER A CA 1
ATOM 1725 C CA B SER A 1 221 ? 15.55317 -3.94417 25.59974 0.354 14.11000 232 SER A CA 1
ATOM 1726 C C . SER A 1 221 ? 14.34511 -4.61359 26.24057 1.000 14.06289 232 SER A C 1
ATOM 1727 O O . SER A 1 221 ? 14.10011 -4.40433 27.43482 1.000 15.98470 232 SER A O 1
ATOM 1732 N N . GLY A 1 222 ? 13.58986 -5.40626 25.48539 1.000 11.11614 233 GLY A N 1
ATOM 1733 C CA . GLY A 1 222 ? 12.44110 -6.09806 26.03733 1.000 11.67307 233 GLY A CA 1
ATOM 1734 C C . GLY A 1 222 ? 11.10958 -5.39676 25.88677 1.000 9.45494 233 GLY A C 1
ATOM 1735 O O . GLY A 1 222 ? 10.09675 -5.89765 26.40494 1.000 10.82696 233 GLY A O 1
ATOM 1736 N N . LYS A 1 223 ? 11.05300 -4.28427 25.15282 1.000 10.01248 234 LYS A N 1
ATOM 1737 C CA . LYS A 1 223 ? 9.78933 -3.59300 24.94095 1.000 12.09574 234 LYS A CA 1
ATOM 1738 C C . LYS A 1 223 ? 8.95501 -4.33197 23.89520 1.000 9.45053 234 LYS A C 1
ATOM 1739 O O . LYS A 1 223 ? 9.45821 -4.68548 22.82297 1.000 9.88016 234 LYS A O 1
ATOM 1745 N N . VAL A 1 224 ? 7.68416 -4.57040 24.21121 1.000 9.97920 235 VAL A N 1
ATOM 1746 C CA . VAL A 1 224 ? 6.81154 -5.34022 23.32548 1.000 7.13546 235 VAL A CA 1
ATOM 1747 C C . VAL A 1 224 ? 6.44197 -4.48569 22.11708 1.000 8.64115 235 VAL A C 1
ATOM 1748 O O . VAL A 1 224 ? 5.86054 -3.40046 22.25954 1.000 10.45607 235 VAL A O 1
ATOM 1752 N N . MET A 1 225 ? 6.81489 -4.96170 20.92333 1.000 8.83900 236 MET A N 1
ATOM 1753 C CA . MET A 1 225 ? 6.25830 -4.49345 19.64080 1.000 9.03034 236 MET A CA 1
ATOM 1754 C C . MET A 1 225 ? 4.94101 -5.13795 19.24966 1.000 10.54848 236 MET A C 1
ATOM 1755 O O . MET A 1 225 ? 4.03546 -4.45023 18.77833 1.000 10.57999 236 MET A O 1
ATOM 1760 N N . TYR A 1 226 ? 4.82144 -6.45604 19.38327 1.000 7.66707 237 TYR A N 1
ATOM 1761 C CA . TYR A 1 226 ? 3.53515 -7.10992 19.17458 1.000 9.76237 237 TYR A CA 1
ATOM 1762 C C . TYR A 1 226 ? 3.55558 -8.43981 19.90869 1.000 9.25521 237 TYR A C 1
ATOM 1763 O O . TYR A 1 226 ? 4.47555 -9.23495 19.69436 1.000 8.82998 237 TYR A O 1
ATOM 1772 N N . HIS A 1 227 ? 2.53934 -8.68622 20.74000 1.000 8.36287 238 HIS A N 1
ATOM 1773 C CA . HIS A 1 227 ? 2.35906 -9.95439 21.44237 1.000 9.42121 238 HIS A CA 1
ATOM 1774 C C . HIS A 1 227 ? 0.85853 -10.12574 21.63321 1.000 11.54330 238 HIS A C 1
ATOM 1775 O O . HIS A 1 227 ? 0.17310 -9.17832 22.02265 1.000 13.05052 238 HIS A O 1
ATOM 1782 N N . LYS A 1 228 ? 0.34968 -11.33024 21.36311 1.000 9.82150 239 LYS A N 1
ATOM 1783 C CA . LYS A 1 228 ? -1.09884 -11.55658 21.41729 1.000 12.95752 239 LYS A CA 1
ATOM 1784 C C . LYS A 1 228 ? -1.70008 -11.31078 22.80124 1.000 14.44671 239 LYS A C 1
ATOM 1785 O O . LYS A 1 228 ? -2.90387 -11.04510 22.90136 1.000 17.58197 239 LYS A O 1
ATOM 1791 N N . ASP A 1 229 ? -0.90447 -11.38962 23.86947 1.000 12.40898 240 ASP A N 1
ATOM 1792 C CA . ASP A 1 229 ? -1.42293 -11.26698 25.22738 1.000 13.45455 240 ASP A CA 1
ATOM 1793 C C . ASP A 1 229 ? -0.90346 -10.06694 25.99502 1.000 18.75434 240 ASP A C 1
ATOM 1794 O O . ASP A 1 229 ? -1.53691 -9.67266 26.97856 1.000 25.64315 240 ASP A O 1
ATOM 1799 N N . LEU A 1 230 ? 0.21505 -9.48111 25.59361 1.000 14.39948 241 LEU A N 1
ATOM 1800 C CA . LEU A 1 230 ? 0.84694 -8.40672 26.34176 1.000 14.23940 241 LEU A CA 1
ATOM 1801 C C . LEU A 1 230 ? 0.63373 -7.08433 25.62562 1.000 14.11687 241 LEU A C 1
ATOM 1802 O O . LEU A 1 230 ? 0.60992 -7.02631 24.39168 1.000 20.41401 241 LEU A O 1
ATOM 1807 N N . GLU A 1 231 ? 0.46211 -6.02472 26.40975 1.000 16.70444 242 GLU A N 1
ATOM 1808 C CA . GLU A 1 231 ? 0.13407 -4.72683 25.84130 1.000 16.82785 242 GLU A CA 1
ATOM 1809 C C . GLU A 1 231 ? 1.31111 -4.16051 25.05896 1.000 15.50744 242 GLU A C 1
ATOM 1810 O O . GLU A 1 231 ? 2.46601 -4.24338 25.49551 1.000 17.34276 242 GLU A O 1
ATOM 1816 N N . ILE A 1 232 ? 1.01183 -3.57319 23.89276 1.000 18.04370 243 ILE A N 1
ATOM 1817 C CA . ILE A 1 232 ? 2.04605 -2.91163 23.10658 1.000 16.69586 243 ILE A CA 1
ATOM 1818 C C . ILE A 1 232 ? 2.75067 -1.86544 23.95836 1.000 17.98204 243 ILE A C 1
ATOM 1819 O O . ILE A 1 232 ? 2.11296 -1.10477 24.70012 1.000 18.62595 243 ILE A O 1
ATOM 1824 N N . GLY A 1 233 ? 4.08005 -1.83025 23.86672 1.000 11.61318 244 GLY A N 1
ATOM 1825 C CA . GLY A 1 233 ? 4.86540 -0.83886 24.56382 1.000 13.31573 244 GLY A CA 1
ATOM 1826 C C . GLY A 1 233 ? 5.21686 -1.17715 25.99231 1.000 11.11249 244 GLY A C 1
ATOM 1827 O O . GLY A 1 233 ? 6.02834 -0.46237 26.59741 1.000 19.40443 244 GLY A O 1
ATOM 1828 N N . SER A 1 234 ? 4.65202 -2.24279 26.55081 1.000 14.36845 245 SER A N 1
ATOM 1829 C CA . SER A 1 234 ? 5.05590 -2.69887 27.86822 1.000 14.79919 245 SER A CA 1
ATOM 1830 C C . SER A 1 234 ? 6.39370 -3.43451 27.76628 1.000 15.34681 245 SER A C 1
ATOM 1831 O O . SER A 1 234 ? 6.85962 -3.77501 26.67360 1.000 14.61559 245 SER A O 1
ATOM 1834 N N . ASN A 1 235 ? 7.03687 -3.66426 28.90812 1.000 12.90772 246 ASN A N 1
ATOM 1835 C CA . ASN A 1 235 ? 8.28014 -4.42555 28.93372 1.000 12.93506 246 ASN A CA 1
ATOM 1836 C C . ASN A 1 235 ? 7.99273 -5.85091 29.37514 1.000 11.72455 246 ASN A C 1
ATOM 1837 O O . ASN A 1 235 ? 7.13449 -6.08256 30.23278 1.000 12.29651 246 ASN A O 1
ATOM 1842 N N . LEU A 1 236 ? 8.71293 -6.81359 28.77886 1.000 11.72384 247 LEU A N 1
ATOM 1843 C CA . LEU A 1 236 ? 8.51876 -8.21118 29.15745 1.000 13.08766 247 LEU A CA 1
ATOM 1844 C C . LEU A 1 236 ? 8.70310 -8.41684 30.65177 1.000 12.99385 247 LEU A C 1
ATOM 1845 O O . LEU A 1 236 ? 7.97642 -9.20439 31.26899 1.000 14.90709 247 LEU A O 1
ATOM 1850 N N . ALA A 1 237 ? 9.69608 -7.75134 31.24079 1.000 11.93201 248 ALA A N 1
ATOM 1851 C CA . ALA A 1 237 ? 10.00203 -7.95988 32.65175 1.000 15.23507 248 ALA A CA 1
ATOM 1852 C C . ALA A 1 237 ? 8.85586 -7.53736 33.56613 1.000 23.42671 248 ALA A C 1
ATOM 1853 O O . ALA A 1 237 ? 8.81495 -7.96479 34.72422 1.000 23.35212 248 ALA A O 1
ATOM 1855 N N . ASP A 1 238 ? 7.91176 -6.73908 33.07171 1.000 15.68332 249 ASP A N 1
ATOM 1856 C CA . ASP A 1 238 ? 6.76060 -6.32366 33.86683 1.000 17.38038 249 ASP A CA 1
ATOM 1857 C C . ASP A 1 238 ? 5.56093 -7.26120 33.75076 1.000 21.72475 249 ASP A C 1
ATOM 1858 O O . ASP A 1 238 ? 4.58737 -7.08978 34.49417 1.000 20.93975 249 ASP A O 1
ATOM 1863 N N . ALA A 1 239 ? 5.60466 -8.24911 32.85537 1.000 16.25957 250 ALA A N 1
ATOM 1864 C CA . ALA A 1 239 ? 4.53293 -9.23764 32.78597 1.000 15.51145 250 ALA A CA 1
ATOM 1865 C C . ALA A 1 239 ? 4.71394 -10.34554 33.81763 1.000 24.59146 250 ALA A C 1
ATOM 1866 O O . ALA A 1 239 ? 3.72777 -10.88685 34.33026 1.000 28.96822 250 ALA A O 1
ATOM 1868 N N . ASP A 1 240 ? 5.95932 -10.69952 34.11159 1.000 20.11601 251 ASP A N 1
ATOM 1869 C CA . ASP A 1 240 ? 6.29231 -11.87554 34.89806 1.000 20.77470 251 ASP A CA 1
ATOM 1870 C C . ASP A 1 240 ? 7.78054 -11.75724 35.18056 1.000 27.70341 251 ASP A C 1
ATOM 1871 O O . ASP A 1 240 ? 8.57211 -11.55312 34.24971 1.000 24.10604 251 ASP A O 1
ATOM 1876 N N . SER A 1 241 ? 8.16694 -11.83167 36.45819 1.000 33.04750 252 SER A N 1
ATOM 1877 C CA . SER A 1 241 ? 9.57632 -11.71526 36.81981 1.000 31.42802 252 SER A CA 1
ATOM 1878 C C . SER A 1 241 ? 10.42738 -12.78618 36.15113 1.000 31.77499 252 SER A C 1
ATOM 1879 O O . SER A 1 241 ? 11.63183 -12.57439 35.95570 1.000 32.43587 252 SER A O 1
ATOM 1882 N N . GLY A 1 242 ? 9.82033 -13.91494 35.77018 1.000 28.07421 253 GLY A N 1
ATOM 1883 C CA . GLY A 1 242 ? 10.52965 -14.95964 35.05226 1.000 23.65294 253 GLY A CA 1
ATOM 1884 C C . GLY A 1 242 ? 11.00900 -14.56082 33.67152 1.000 21.47112 253 GLY A C 1
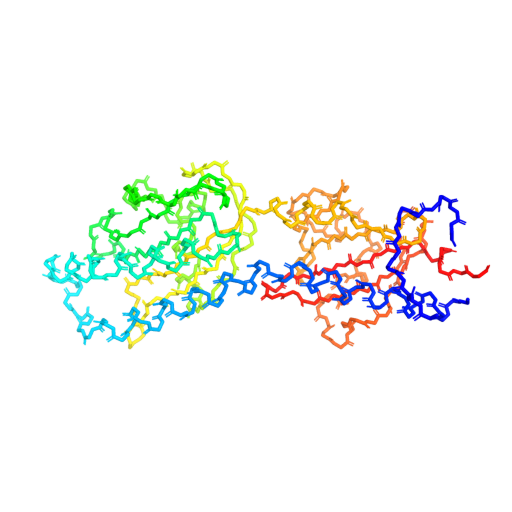ATOM 1885 O O . GLY A 1 242 ? 11.86410 -15.25176 33.10644 1.000 19.22140 253 GLY A O 1
ATOM 1886 N N . LEU A 1 243 ? 10.48503 -13.46652 33.11388 1.000 17.52238 254 LEU A N 1
ATOM 1887 C CA . LEU A 1 243 ? 10.88389 -13.04305 31.77408 1.000 14.96939 254 LEU A CA 1
ATOM 1888 C C . LEU A 1 243 ? 12.16256 -12.21357 31.76064 1.000 20.25135 254 LEU A C 1
ATOM 1889 O O . LEU A 1 243 ? 12.62423 -11.84082 30.67521 1.000 15.43059 254 LEU A O 1
ATOM 1894 N N . GLN A 1 244 ? 12.75744 -11.92049 32.92244 1.000 18.19726 255 GLN A N 1
ATOM 1895 C CA . GLN A 1 244 ? 14.05635 -11.25416 32.91225 1.000 14.79964 255 GLN A CA 1
ATOM 1896 C C . GLN A 1 244 ? 15.11366 -12.10167 32.20957 1.000 16.50157 255 GLN A C 1
ATOM 1897 O O . GLN A 1 244 ? 16.01918 -11.55239 31.56886 1.000 20.57903 255 GLN A O 1
ATOM 1903 N N . SER A 1 245 ? 15.00978 -13.43529 32.30174 1.000 16.68792 256 SER A N 1
ATOM 1904 C CA A SER A 1 245 ? 15.94302 -14.29476 31.58075 0.336 17.61058 256 SER A CA 1
ATOM 1905 C CA B SER A 1 245 ? 15.92825 -14.31147 31.57861 0.664 17.58031 256 SER A CA 1
ATOM 1906 C C . SER A 1 245 ? 15.81100 -14.12432 30.07382 1.000 13.39495 256 SER A C 1
ATOM 1907 O O . SER A 1 245 ? 16.80466 -14.26220 29.34420 1.000 16.36232 256 SER A O 1
ATOM 1912 N N . VAL A 1 246 ? 14.60206 -13.85099 29.58687 1.000 13.16375 257 VAL A N 1
ATOM 1913 C CA . VAL A 1 246 ? 14.42090 -13.62912 28.15776 1.000 13.59717 257 VAL A CA 1
ATOM 1914 C C . VAL A 1 246 ? 15.05539 -12.30600 27.74891 1.000 13.28578 257 VAL A C 1
ATOM 1915 O O . VAL A 1 246 ? 15.75333 -12.22812 26.73326 1.000 10.87546 257 VAL A O 1
ATOM 1919 N N . VAL A 1 247 ? 14.84549 -11.25613 28.55159 1.000 12.11599 258 VAL A N 1
ATOM 1920 C CA . VAL A 1 247 ? 15.40620 -9.93982 28.24484 1.000 9.41403 258 VAL A CA 1
ATOM 1921 C C . VAL A 1 247 ? 16.92983 -9.99725 28.23202 1.000 11.92381 258 VAL A C 1
ATOM 1922 O O . VAL A 1 247 ? 17.58039 -9.39923 27.36287 1.000 12.34468 258 VAL A O 1
ATOM 1926 N N . ASP A 1 248 ? 17.51903 -10.74653 29.17373 1.000 14.79725 259 ASP A N 1
ATOM 1927 C CA . ASP A 1 248 ? 18.96900 -10.93052 29.18101 1.000 15.67551 259 ASP A CA 1
ATOM 1928 C C . ASP A 1 248 ? 19.47245 -11.55442 27.88030 1.000 16.49263 259 ASP A C 1
ATOM 1929 O O . ASP A 1 248 ? 20.48628 -11.11393 27.32968 1.000 14.74448 259 ASP A O 1
ATOM 1934 N N . ALA A 1 249 ? 18.77672 -12.57711 27.37326 1.000 13.88033 260 ALA A N 1
ATOM 1935 C CA . ALA A 1 249 ? 19.17864 -13.22030 26.12341 1.000 11.78525 260 ALA A CA 1
ATOM 1936 C C . ALA A 1 249 ? 19.10059 -12.24760 24.95030 1.000 11.74257 260 ALA A C 1
ATOM 1937 O O . ALA A 1 249 ? 19.99464 -12.21793 24.09498 1.000 11.39302 260 ALA A O 1
ATOM 1939 N N . LEU A 1 250 ? 18.04274 -11.42994 24.90605 1.000 11.16515 261 LEU A N 1
ATOM 1940 C CA . LEU A 1 250 ? 17.84761 -10.51183 23.78704 1.000 10.54693 261 LEU A CA 1
ATOM 1941 C C . LEU A 1 250 ? 18.99522 -9.52281 23.65812 1.000 13.91468 261 LEU A C 1
ATOM 1942 O O . LEU A 1 250 ? 19.29717 -9.06267 22.55225 1.000 16.72153 261 LEU A O 1
ATOM 1947 N N . GLY A 1 251 ? 19.63840 -9.17307 24.76888 1.000 16.53460 262 GLY A N 1
ATOM 1948 C CA . GLY A 1 251 ? 20.75332 -8.25177 24.69666 1.000 19.41249 262 GLY A CA 1
ATOM 1949 C C . GLY A 1 251 ? 22.11450 -8.87515 24.50497 1.000 25.43384 262 GLY A C 1
ATOM 1950 O O . GLY A 1 251 ? 23.11496 -8.15214 24.47570 1.000 23.96735 262 GLY A O 1
ATOM 1951 N N . ASN A 1 252 ? 22.18531 -10.20005 24.37160 1.000 17.02174 263 ASN A N 1
ATOM 1952 C CA . ASN A 1 252 ? 23.43349 -10.93448 24.20481 1.000 17.58768 263 ASN A CA 1
ATOM 1953 C C . ASN A 1 252 ? 23.40047 -11.57615 22.82232 1.000 17.87550 263 ASN A C 1
ATOM 1954 O O . ASN A 1 252 ? 22.68873 -12.56569 22.60951 1.000 19.64357 263 ASN A O 1
ATOM 1959 N N . GLU A 1 253 ? 24.18786 -11.02223 21.89658 1.000 20.29308 264 GLU A N 1
ATOM 1960 C CA . GLU A 1 253 ? 24.20951 -11.49922 20.51288 1.000 26.17559 264 GLU A CA 1
ATOM 1961 C C . GLU A 1 253 ? 24.62110 -12.96574 20.40899 1.000 20.68025 264 GLU A C 1
ATOM 1962 O O . GLU A 1 253 ? 24.18427 -13.67029 19.48790 1.000 18.83604 264 GLU A O 1
ATOM 1968 N N . GLN A 1 254 ? 25.45244 -13.45294 21.33365 1.000 18.33450 265 GLN A N 1
ATOM 1969 C CA . GLN A 1 254 ? 25.87478 -14.84497 21.25508 1.000 17.42409 265 GLN A CA 1
ATOM 1970 C C . GLN A 1 254 ? 24.74678 -15.82657 21.54590 1.000 15.93818 265 GLN A C 1
ATOM 1971 O O . GLN A 1 254 ? 24.89324 -17.01004 21.24247 1.000 18.10923 265 GLN A O 1
ATOM 1977 N N . THR A 1 255 ? 23.62818 -15.37111 22.09762 1.000 11.27947 266 THR A N 1
ATOM 1978 C CA . THR A 1 255 ? 22.50967 -16.27194 22.34501 1.000 9.92021 266 THR A CA 1
ATOM 1979 C C . THR A 1 255 ? 21.49114 -16.28568 21.21155 1.000 10.58167 266 THR A C 1
ATOM 1980 O O . THR A 1 255 ? 20.51475 -17.04303 21.28746 1.000 11.83941 266 THR A O 1
ATOM 1984 N N . GLU A 1 256 ? 21.69468 -15.48361 20.17002 1.000 9.65720 267 GLU A N 1
ATOM 1985 C CA . GLU A 1 256 ? 20.80485 -15.53064 19.01491 1.000 12.08077 2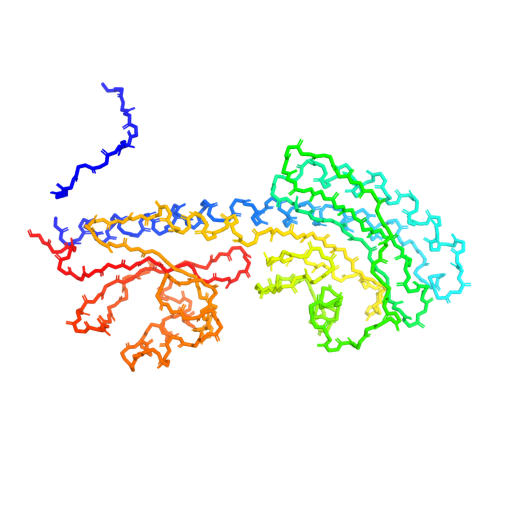67 GLU A CA 1
ATOM 1986 C C . GLU A 1 256 ? 20.75153 -16.93161 18.42860 1.000 9.64178 267 GLU A C 1
ATOM 1987 O O . GLU A 1 256 ? 21.77747 -17.60136 18.29227 1.000 10.78872 267 GLU A O 1
ATOM 1993 N N . GLU A 1 257 ? 19.53839 -17.36298 18.06623 1.000 7.68306 268 GLU A N 1
ATOM 1994 C CA . GLU A 1 257 ? 19.31567 -18.64152 17.37945 1.000 8.63393 268 GLU A CA 1
ATOM 1995 C C . GLU A 1 257 ? 19.79973 -19.84011 18.19436 1.000 11.44824 268 GLU A C 1
ATOM 1996 O O . GLU A 1 257 ? 20.19103 -20.86763 17.64148 1.000 12.01675 268 GLU A O 1
ATOM 2002 N N . THR A 1 258 ? 19.76139 -19.72094 19.51828 1.000 8.85460 269 THR A N 1
ATOM 2003 C CA . THR A 1 258 ? 20.02394 -20.82583 20.43021 1.000 10.21789 269 THR A CA 1
ATOM 2004 C C . THR A 1 258 ? 18.81716 -21.01668 21.34339 1.000 9.28847 269 THR A C 1
ATOM 2005 O O . THR A 1 258 ? 18.02709 -20.09446 21.56481 1.000 9.28441 269 THR A O 1
ATOM 2009 N N . ALA A 1 259 ? 18.69236 -22.22075 21.90038 1.000 6.76055 270 ALA A N 1
ATOM 2010 C CA . ALA A 1 259 ? 17.57560 -22.52717 22.78757 1.000 7.27652 270 ALA A CA 1
ATOM 2011 C C . ALA A 1 259 ? 17.76234 -21.81643 24.12597 1.000 9.81011 270 ALA A C 1
ATOM 2012 O O . ALA A 1 259 ? 18.78326 -22.00315 24.79602 1.000 12.29002 270 ALA A O 1
ATOM 2014 N N . VAL A 1 260 ? 16.78314 -20.99224 24.50817 1.000 7.49186 271 VAL A N 1
ATOM 2015 C CA . VAL A 1 260 ? 16.79809 -20.27393 25.78444 1.000 8.17088 271 VAL A CA 1
ATOM 2016 C C . VAL A 1 260 ? 15.63659 -20.78390 26.62927 1.000 8.75910 271 VAL A C 1
ATOM 2017 O O . VAL A 1 260 ? 14.47421 -20.68846 26.21126 1.000 9.00086 271 VAL A O 1
ATOM 2021 N N . SER A 1 261 ? 15.94348 -21.30096 27.82402 1.000 9.19015 272 SER A N 1
ATOM 2022 C CA . SER A 1 261 ? 14.92525 -21.82243 28.73348 1.000 7.89459 272 SER A CA 1
ATOM 2023 C C . SER A 1 261 ? 14.50569 -20.74753 29.73106 1.000 8.82123 272 SER A C 1
ATOM 2024 O O . SER A 1 261 ? 15.33061 -19.95009 30.20361 1.000 10.96350 272 SER A O 1
ATOM 2027 N N . TYR A 1 262 ? 13.21428 -20.73820 30.05320 1.000 6.69915 273 TYR A N 1
ATOM 2028 C CA . TYR A 1 262 ? 12.65711 -19.82109 31.03749 1.000 7.58200 273 TYR A CA 1
ATOM 2029 C C . TYR A 1 262 ? 11.34172 -20.41011 31.54072 1.000 7.49869 273 TYR A C 1
ATOM 2030 O O . TYR A 1 262 ? 10.90912 -21.47784 31.10089 1.000 10.80013 273 TYR A O 1
ATOM 2039 N N . THR A 1 263 ? 10.73942 -19.73510 32.52412 1.000 7.92227 274 THR A N 1
ATOM 2040 C CA . THR A 1 263 ? 9.47641 -20.14962 33.11794 1.000 8.64128 274 THR A CA 1
ATOM 2041 C C . THR A 1 263 ? 8.51969 -18.96743 33.07012 1.000 11.22948 274 THR A C 1
ATOM 2042 O O . THR A 1 263 ? 8.90145 -17.83532 33.38459 1.000 15.41499 274 THR A O 1
ATOM 2046 N N . TYR A 1 264 ? 7.27729 -19.23392 32.67610 1.000 10.48264 275 TYR A N 1
ATOM 2047 C CA . TYR A 1 264 ? 6.29629 -18.17255 32.47463 1.000 11.50424 275 TYR A CA 1
ATOM 2048 C C . TYR A 1 264 ? 4.90801 -18.73485 32.73029 1.000 13.90022 275 TYR A C 1
ATOM 2049 O O . TYR A 1 264 ? 4.55246 -19.77605 32.17051 1.000 11.56650 275 TYR A O 1
ATOM 2058 N N . GLN A 1 265 ? 4.14659 -18.05333 33.59318 1.000 14.47718 276 GLN A N 1
ATOM 2059 C CA . GLN A 1 265 ? 2.76881 -18.44378 33.90797 1.000 15.33303 276 GLN A CA 1
ATOM 2060 C C . GLN A 1 265 ? 2.65758 -19.93282 34.24527 1.000 15.75282 276 GLN A C 1
ATOM 2061 O O . GLN A 1 265 ? 1.76727 -20.64420 33.77428 1.000 16.31491 276 GLN A O 1
ATOM 2067 N N . GLY A 1 266 ? 3.59189 -20.40447 35.06433 1.000 14.71638 277 GLY A N 1
ATOM 2068 C CA . GLY A 1 266 ? 3.53538 -21.75676 35.57886 1.000 17.07028 277 GLY A CA 1
ATOM 2069 C C . GLY A 1 266 ? 4.06834 -22.84713 34.67582 1.000 17.15232 277 GLY A C 1
ATOM 2070 O O . GLY A 1 266 ? 3.93814 -24.02513 35.02314 1.000 14.98772 277 GLY A O 1
ATOM 2071 N N . LYS A 1 267 ? 4.65487 -22.51412 33.52245 1.000 13.83646 278 LYS A N 1
ATOM 2072 C CA . LYS A 1 267 ? 5.18267 -23.53037 32.62152 1.000 11.09255 278 LYS A CA 1
ATOM 2073 C C . LYS A 1 267 ? 6.62865 -23.21943 32.27336 1.000 9.24718 278 LYS A C 1
ATOM 2074 O O . LYS A 1 267 ? 6.98097 -22.06484 32.00470 1.000 9.79846 278 LYS A O 1
ATOM 2080 N N . ASP A 1 268 ? 7.44182 -24.26806 32.21895 1.000 9.22503 279 ASP A N 1
ATOM 2081 C CA . ASP A 1 268 ? 8.75388 -24.16362 31.59965 1.000 9.28793 279 ASP A CA 1
ATOM 2082 C C . ASP A 1 268 ? 8.56534 -23.99530 30.09759 1.000 9.05951 279 ASP A C 1
ATOM 2083 O O . ASP A 1 268 ? 7.75337 -24.69098 29.47650 1.000 8.54819 279 ASP A O 1
ATOM 2088 N N . LYS A 1 269 ? 9.30707 -23.05878 29.51503 1.000 6.63753 280 LYS A N 1
ATOM 2089 C CA . LYS A 1 269 ? 9.21412 -22.77177 28.08801 1.000 6.00683 280 LYS A CA 1
ATOM 2090 C C . LYS A 1 269 ? 10.60705 -22.74060 27.48387 1.000 7.57007 280 LYS A C 1
ATOM 2091 O O . LYS A 1 269 ? 11.61968 -22.61325 28.18244 1.000 7.13735 280 LYS A O 1
ATOM 2097 N N . VAL A 1 270 ? 10.64205 -22.86289 26.15705 1.000 7.35460 281 VAL A N 1
ATOM 2098 C CA . VAL A 1 270 ? 11.87657 -22.74603 25.39084 1.000 7.23797 281 VAL A CA 1
ATOM 2099 C C . VAL A 1 270 ? 11.61377 -21.77288 24.26060 1.000 7.07159 281 VAL A C 1
ATOM 2100 O O . VAL A 1 270 ? 10.56532 -21.83721 23.61698 1.000 8.41840 281 VAL A O 1
ATOM 2104 N N . MET A 1 271 ? 12.55694 -20.87346 24.00683 1.000 6.70147 282 MET A N 1
ATOM 2105 C CA A MET A 1 271 ? 12.42465 -19.96513 22.88078 0.602 6.19928 282 MET A CA 1
ATOM 2106 C CA B MET A 1 271 ? 12.43418 -19.93377 22.90315 0.398 6.21276 282 MET A CA 1
ATOM 2107 C C . MET A 1 271 ? 13.70815 -19.91450 22.06989 1.000 7.76700 282 MET A C 1
ATOM 2108 O O . MET A 1 271 ? 14.79164 -20.24784 22.54815 1.000 6.75501 282 MET A O 1
ATOM 2117 N N . TYR A 1 272 ? 13.55225 -19.48118 20.81755 1.000 6.45271 283 TYR A N 1
ATOM 2118 C CA . TYR A 1 272 ? 14.65065 -19.11217 19.93715 1.000 5.97759 283 TYR A CA 1
ATOM 2119 C C . TYR A 1 272 ? 14.31885 -17.72245 19.42134 1.000 6.50828 283 TYR A C 1
ATOM 2120 O O . TYR A 1 272 ? 13.15672 -17.43746 19.12917 1.000 7.38475 283 TYR A O 1
ATOM 2129 N N . TYR A 1 273 ? 15.31939 -16.84865 19.29805 1.000 5.85668 284 TYR A N 1
ATOM 2130 C CA . TYR A 1 273 ? 15.07644 -15.53403 18.71786 1.000 4.98283 284 TYR A CA 1
ATOM 2131 C C . TYR A 1 273 ? 16.07792 -15.23850 17.61337 1.000 7.70550 284 TYR A C 1
ATOM 2132 O O . TYR A 1 273 ? 17.19335 -15.77017 17.58934 1.000 7.55589 284 TYR A O 1
ATOM 2141 N N . LYS A 1 274 ? 15.66142 -14.35331 16.71056 1.000 5.80187 285 LYS A N 1
ATOM 2142 C CA . LYS A 1 274 ? 16.51619 -13.87569 15.62899 1.000 7.36239 285 LYS A CA 1
ATOM 2143 C C . LYS A 1 274 ? 16.28727 -12.37995 15.44522 1.000 7.73167 285 LYS A C 1
ATOM 2144 O O . LYS A 1 274 ? 15.15172 -11.91621 15.52438 1.000 8.39837 285 LYS A O 1
ATOM 2150 N N . THR A 1 275 ? 17.37021 -11.63428 15.19306 1.000 6.54086 286 THR A N 1
ATOM 2151 C CA . THR A 1 275 ? 17.26029 -10.20184 14.91425 1.000 9.08566 286 THR A CA 1
ATOM 2152 C C . THR A 1 275 ? 16.81434 -9.97150 13.47280 1.000 8.90695 286 THR A C 1
ATOM 2153 O O . THR A 1 275 ? 17.39786 -10.52882 12.53874 1.000 10.54972 286 THR A O 1
ATOM 2157 N N . LEU A 1 276 ? 15.77890 -9.15427 13.29659 1.000 7.91641 287 LEU A N 1
ATOM 2158 C CA . LEU A 1 276 ? 15.21595 -8.83192 11.98905 1.000 8.49282 287 LEU A CA 1
ATOM 2159 C C . LEU A 1 276 ? 15.94591 -7.65391 11.34082 1.000 9.70007 287 LEU A C 1
ATOM 2160 O O . LEU A 1 276 ? 16.77285 -6.97853 11.95559 1.000 8.85427 287 LEU A O 1
ATOM 2165 N N . GLU A 1 277 ? 15.59095 -7.40827 10.07603 1.000 11.01290 288 GLU A N 1
ATOM 2166 C CA . GLU A 1 277 ? 16.21724 -6.33895 9.29823 1.000 10.99927 288 GLU A CA 1
ATOM 2167 C C . GLU A 1 277 ? 16.09954 -4.97640 9.98148 1.000 14.39416 288 GLU A C 1
ATOM 2168 O O . GLU A 1 277 ? 17.01480 -4.14553 9.88416 1.000 11.23884 288 GLU A O 1
ATOM 2174 N N . ASN A 1 278 ? 14.98323 -4.72127 10.66873 1.000 10.09621 289 ASN A N 1
ATOM 2175 C CA . ASN A 1 278 ? 14.73400 -3.44258 11.33337 1.000 6.48387 289 ASN A CA 1
ATOM 2176 C C . ASN A 1 278 ? 15.25583 -3.38520 12.76684 1.000 10.08835 289 ASN A C 1
ATOM 2177 O O . ASN A 1 278 ? 15.01054 -2.39361 13.46951 1.000 10.98753 289 ASN A O 1
ATOM 2182 N N . GLY A 1 279 ? 15.95977 -4.42581 13.22475 1.000 9.15958 290 GLY A N 1
ATOM 2183 C CA . GLY A 1 279 ? 16.51161 -4.47818 14.55905 1.000 8.83959 290 GLY A CA 1
ATOM 2184 C C . GLY A 1 279 ? 15.60414 -5.06318 15.61414 1.000 7.79076 290 GLY A C 1
ATOM 2185 O O . GLY A 1 279 ? 16.05580 -5.25919 16.74473 1.000 11.45504 290 GLY A O 1
ATOM 2186 N N . MET A 1 280 ? 14.33130 -5.29251 15.30566 1.000 7.23213 291 MET A N 1
ATOM 2187 C CA . MET A 1 280 ? 13.44449 -5.99519 16.22973 1.000 6.44643 291 MET A CA 1
ATOM 2188 C C . MET A 1 280 ? 13.94505 -7.42398 16.40297 1.000 7.47512 291 MET A C 1
ATOM 2189 O O . MET A 1 280 ? 14.67672 -7.96429 15.55555 1.000 8.94577 291 MET A O 1
ATOM 2194 N N . LYS A 1 281 ? 13.55943 -8.03555 17.51420 1.000 6.32473 292 LYS A N 1
ATOM 2195 C CA . LYS A 1 281 ? 13.78419 -9.46297 17.71844 1.000 6.22700 292 LYS A CA 1
ATOM 2196 C C . LYS A 1 281 ? 12.48626 -10.22714 17.48971 1.000 6.88275 292 LYS A C 1
ATOM 2197 O O . LYS A 1 281 ? 11.45253 -9.88932 18.07874 1.000 10.26428 292 LYS A O 1
ATOM 2203 N N . PHE A 1 282 ? 12.53616 -11.23600 16.62687 1.000 5.85110 293 PHE A N 1
ATOM 2204 C CA . PHE A 1 282 ? 11.43359 -12.17991 16.49875 1.000 4.98214 293 PHE A CA 1
ATOM 2205 C C . PHE A 1 282 ? 11.69681 -13.34783 17.43984 1.000 6.41982 293 PHE A C 1
ATOM 2206 O O . PHE A 1 282 ? 12.77094 -13.96137 17.39305 1.000 7.32441 293 PHE A O 1
ATOM 2214 N N . VAL A 1 283 ? 10.72719 -13.64003 18.31026 1.000 6.16170 294 VAL A N 1
ATOM 2215 C CA . VAL A 1 283 ? 10.85192 -14.69435 19.31515 1.000 5.91263 294 VAL A CA 1
ATOM 2216 C C . VAL A 1 283 ? 9.83276 -15.77624 19.01140 1.000 5.37424 294 VAL A C 1
ATOM 2217 O O . VAL A 1 283 ? 8.63775 -15.48899 18.87442 1.000 8.37174 294 VAL A O 1
ATOM 2221 N N . LEU A 1 284 ? 10.29701 -17.01658 18.91332 1.000 6.87165 295 LEU A N 1
ATOM 2222 C CA . LEU A 1 284 ? 9.43484 -18.18008 18.75123 1.000 4.65997 295 LEU A CA 1
ATOM 2223 C C . LEU A 1 284 ? 9.50816 -18.98462 20.04018 1.000 6.03726 295 LEU A C 1
ATOM 2224 O O . LEU A 1 284 ? 10.59891 -19.34223 20.47181 1.000 6.83398 295 LEU A O 1
ATOM 2229 N N . THR A 1 285 ? 8.35690 -19.27636 20.64576 1.000 6.31626 296 THR A N 1
ATOM 2230 C CA . THR A 1 285 ? 8.35783 -19.92111 21.95509 1.000 6.35256 296 THR A CA 1
ATOM 2231 C C . THR A 1 285 ? 7.33143 -21.05011 22.03593 1.000 7.73802 296 THR A C 1
ATOM 2232 O O . THR A 1 285 ? 6.29312 -21.02678 21.36956 1.000 8.58713 296 THR A O 1
ATOM 2236 N N . ALA A 1 286 ? 7.61904 -22.04081 22.88565 1.000 6.45138 297 ALA A N 1
ATOM 2237 C CA . ALA A 1 286 ? 6.72136 -23.17161 23.09654 1.000 7.77030 297 ALA A CA 1
ATOM 2238 C C . ALA A 1 286 ? 6.93139 -23.71811 24.49643 1.000 6.67468 297 ALA A C 1
ATOM 2239 O O . ALA A 1 286 ? 8.01906 -23.56340 25.06364 1.000 8.21944 297 ALA A O 1
ATOM 2241 N N . PRO A 1 287 ? 5.92649 -24.37752 25.07482 1.000 6.29237 298 PRO A N 1
ATOM 2242 C CA . PRO A 1 287 ? 6.15119 -25.06630 26.34680 1.000 7.66181 298 PRO A CA 1
ATOM 2243 C C . PRO A 1 287 ? 7.16035 -26.18622 26.16247 1.000 7.31749 298 PRO A C 1
ATOM 2244 O O . PRO A 1 287 ? 7.15335 -26.89236 25.14972 1.000 7.19002 298 PRO A O 1
ATOM 2248 N N . LYS A 1 288 ? 8.03253 -26.34752 27.16526 1.000 6.58657 299 LYS A N 1
ATOM 2249 C CA . LYS A 1 288 ? 9.04301 -27.40048 27.12763 1.000 8.05419 299 LYS A CA 1
ATOM 2250 C C . LYS A 1 288 ? 8.42272 -28.77523 26.88993 1.000 9.38922 299 LYS A C 1
ATOM 2251 O O . LYS A 1 288 ? 8.97456 -29.58610 26.14311 1.000 9.02185 299 LYS A O 1
ATOM 2257 N N . THR A 1 289 ? 7.25584 -29.04219 27.49041 1.000 8.45111 300 THR A N 1
ATOM 2258 C CA . THR A 1 289 ? 6.62196 -30.34764 27.30631 1.000 9.71741 300 THR A CA 1
ATOM 2259 C C . THR A 1 289 ? 6.28839 -30.64855 25.85017 1.000 9.25889 300 THR A C 1
ATOM 2260 O O . THR A 1 289 ? 6.23758 -31.82443 25.47724 1.000 11.01089 300 THR A O 1
ATOM 2264 N N . GLU A 1 290 ? 6.09562 -29.62581 25.00849 1.000 9.12502 301 GLU A N 1
ATOM 2265 C CA . GLU A 1 290 ? 5.78895 -29.88311 23.60566 1.000 9.84537 301 GLU A CA 1
ATOM 2266 C C . GLU A 1 290 ? 7.01192 -30.31107 22.80402 1.000 11.59738 301 GLU A C 1
ATOM 2267 O O . GLU A 1 290 ? 6.86212 -30.98837 21.78055 1.000 13.62554 301 GLU A O 1
ATOM 2273 N N . LEU A 1 291 ? 8.22141 -29.96371 23.25750 1.000 10.86681 302 LEU A N 1
ATOM 2274 C CA . LEU A 1 291 ? 9.43370 -30.49290 22.64288 1.000 9.74842 302 LEU A CA 1
ATOM 2275 C C . LEU A 1 291 ? 9.75939 -31.89739 23.12208 1.000 13.97663 302 LEU A C 1
ATOM 2276 O O . LEU A 1 291 ? 10.47183 -32.62980 22.42881 1.000 13.89824 302 LEU A O 1
ATOM 2281 N N . GLN A 1 292 ? 9.26973 -32.27403 24.29870 1.000 12.85426 303 GLN A N 1
ATOM 2282 C CA . GLN A 1 292 ? 9.60524 -33.55842 24.88708 1.000 16.31678 303 GLN A CA 1
ATOM 2283 C C . GLN A 1 292 ? 8.91752 -34.69123 24.13940 1.000 29.00236 303 GLN A C 1
ATOM 2284 O O . GLN A 1 292 ? 7.85290 -34.51779 23.54069 1.000 30.17550 303 GLN A O 1
ATOM 2290 N N . GLU A 1 293 ? 9.55335 -35.85668 24.17212 1.000 29.05903 304 GLU A N 1
ATOM 2291 C CA . GLU A 1 293 ? 9.13272 -37.00946 23.38372 1.000 38.90888 304 GLU A CA 1
ATOM 2292 C C . GLU A 1 293 ? 8.16341 -37.89548 24.15971 1.000 34.63298 304 GLU A C 1
ATOM 2293 O O . GLU A 1 293 ? 7.13780 -38.31981 23.62547 1.000 44.11299 304 GLU A O 1
#

Nearest PDB structures (foldseek):
  8bmv-assembly1_A  TM=7.162E-01  e=3.341E-11  Pseudomonas putida KT2440
  5lt9-assembly1_A  TM=5.648E-01  e=1.044E-11  Pseudomonas aeruginosa
  5ltv-assembly5_E  TM=7.080E-01  e=2.076E-09  Pseudomonas aeruginosa
  5ltv-assembly4_D  TM=6.870E-01  e=1.959E-09  Pseudomonas aeruginosa
  5ltv-assembly3_C  TM=6.853E-01  e=9.981E-09  Pseudomonas aeruginosa

B-factor: mean 15.83, std 10.44, range [3.68, 91.32]

InterPro domains:
  IPR003660 HAMP domain [PS50885] (333-389)
  IPR004089 Methyl-accepting chemotaxis protein (MCP) signalling domain [PF00015] (481-660)
  IPR004089 Methyl-accepting chemotaxis protein (MCP) signalling domain [PS50111] (401-659)
  IPR004089 Methyl-accepting chemotaxis protein (MCP) signalling domain [SM00283] (397-694)
  IPR033479 Double Cache domain 1 [PF02743] (148-292)